Protein AF-A0A6A6NG87-F1 (afdb_monomer)

Radius of gyration: 27.76 Å; Cα contacts (8 Å, |Δi|>4): 175; chains: 1; bounding box: 78×45×84 Å

Secondary structure (DSSP, 8-state):
-EEEEEEE-TTS-EEEEEEEE---S--SHHHHHHHHHHHHHHTT------EEE-S-HHHHHHHHHHHHHHHHHT--SGGGTTSEEE-HHHHHHHHHHHHTTTTHHHHHHHHHHHHHHHT-HHHHHHHHHHHHHTT-----------TT-HHHHHHHHHHHHHTHHHHHHHHHHHHHHHHHHHHHHTT-TT---HHHHHHHHHHHHHHHS------HHHHHHHHHHHHHHHHHT--S--------------

Foldseek 3Di:
DWDWDWDADPVRDIDIGTQDDDDQPDLALVSVLVSVVVSCVVVVNLAQQEDEDAPDPSVVSSQVSNLVVSVVVVRDDPSCPHHYDHDPQNVVLVVLLVVCVVVVVVLVVLLVVLCVCPVDPVSVVVLVVLCVVVVQPDPDDQAHADSSGNVRSVSNVVVVVSCVVSVVVVCVVVVVVVVVVCVVCVVPPDDDDPVVVVVVVVVVVVVVPDDDPPPVVVVVVVVVVVVVVVVVVCPPDDDDDDDDDDDDDD

InterPro domains:
  IPR012337 Ribonuclease H-like superfamily [SSF53098] (1-169)
  IPR052035 Zinc finger BED domain-containing [PTHR46481] (1-176)

Sequence (250 aa):
MCITAHFIDNDWKLHKKIINFCPITSHKGDAIGRAIETCLLEWGLDKIFTITVDNASSNDIAISYLKKKLANWGVTVSNSDYLHMRCMAHIVNLVVMDGLKDVGESVLKVRNAERYIRSSPARLKKFKECVEYEKIDGKSSLCLDVPTRWNSTYLMLNIAQKYERVFERKMAEMLSHFYELTLRISGSWSSLTPRIVEALICAQDWTRSSNCPINVEEDLEELEKFEEVLLSVGLTQLGGSSCSTPTLNS

Mean predicted aligned error: 15.58 Å

Nearest PDB s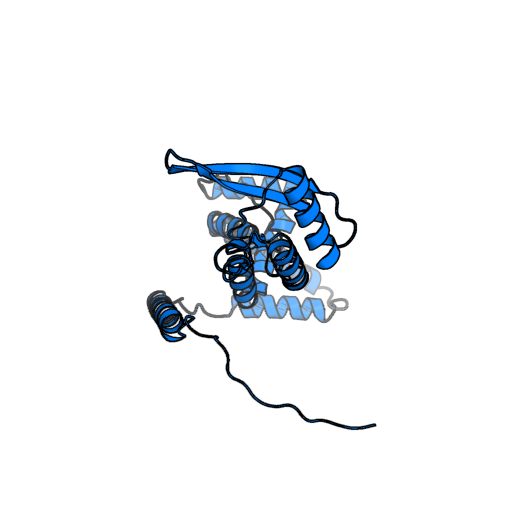tructures (foldseek):
  3khu-assembly1_E  TM=2.021E-01  e=1.780E+00  Homo sapiens
  5tjh-assembly1_C  TM=2.256E-01  e=3.382E+00  Homo sapiens
  3ptz-assembly1_D  TM=1.979E-01  e=4.528E+00  Homo sapiens
  5tjh-assembly1_D  TM=1.734E-01  e=3.800E+00  Homo sapiens
  3itk-assembly1_A  TM=2.005E-01  e=6.812E+00  Homo sapiens

Solvent-accessible surface area (backbone atoms only — not comparable to full-atom values): 14999 Å² total; per-residue (Å²): 86,78,44,68,52,73,50,68,52,98,84,73,45,80,46,78,42,80,77,45,77,47,89,67,96,52,84,48,15,65,54,50,23,49,56,51,50,52,53,30,61,77,70,68,60,58,86,58,57,64,48,78,41,60,90,46,75,36,48,59,47,12,50,56,49,44,52,54,49,36,53,75,71,70,41,55,40,79,86,45,74,57,30,75,38,70,32,62,73,51,53,51,38,53,54,50,52,54,60,45,56,84,48,37,67,61,54,49,51,55,51,50,52,53,49,58,34,68,72,35,73,70,46,40,49,54,50,51,56,44,37,61,72,71,63,56,93,66,92,74,74,88,53,84,51,48,98,92,38,52,71,37,43,50,50,25,50,60,50,50,58,76,41,42,72,48,50,56,53,50,48,52,55,50,48,49,50,48,50,53,48,48,59,63,44,62,80,60,86,84,77,83,51,73,70,60,54,50,54,50,48,56,54,51,52,56,76,64,57,72,85,74,79,84,57,66,69,60,57,49,55,52,49,51,50,49,52,51,46,62,64,68,64,44,92,81,75,89,76,91,80,84,89,80,88,80,90,77,88,130

Structure (mmCIF, N/CA/C/O backbone):
data_AF-A0A6A6NG87-F1
#
_entry.id   AF-A0A6A6NG87-F1
#
loop_
_atom_site.group_PDB
_atom_site.id
_atom_site.type_symbol
_atom_site.label_atom_id
_atom_site.label_alt_id
_atom_site.label_comp_id
_atom_site.label_asym_id
_atom_site.label_entity_id
_atom_site.label_seq_id
_atom_site.pdbx_PDB_ins_code
_atom_site.Cartn_x
_atom_site.Cartn_y
_atom_site.Cartn_z
_atom_site.occupancy
_atom_site.B_iso_or_equiv
_atom_site.auth_seq_id
_atom_site.auth_comp_id
_atom_site.auth_asym_id
_atom_site.auth_atom_id
_atom_site.pdbx_PDB_model_num
ATOM 1 N N . MET A 1 1 ? -3.639 10.871 8.538 1.00 92.19 1 MET A N 1
ATOM 2 C CA . MET A 1 1 ? -4.329 9.567 8.481 1.00 92.19 1 MET A CA 1
ATOM 3 C C . MET A 1 1 ? -5.711 9.777 7.871 1.00 92.19 1 MET A C 1
ATOM 5 O O . MET A 1 1 ? -6.286 10.839 8.058 1.00 92.19 1 MET A O 1
ATOM 9 N N . CYS A 1 2 ? -6.205 8.828 7.076 1.00 96.00 2 CYS A N 1
ATOM 10 C CA . CYS A 1 2 ? -7.543 8.878 6.477 1.00 96.00 2 CYS A CA 1
ATOM 11 C C . CYS A 1 2 ? -8.392 7.779 7.114 1.00 96.00 2 CYS A C 1
ATOM 13 O O . CYS A 1 2 ? -7.940 6.635 7.176 1.00 96.00 2 CYS A O 1
ATOM 15 N N . ILE A 1 3 ? -9.590 8.122 7.584 1.00 96.62 3 ILE A N 1
ATOM 16 C CA . ILE A 1 3 ? -10.526 7.181 8.199 1.00 96.62 3 ILE A CA 1
ATOM 17 C C . ILE A 1 3 ? -11.696 6.990 7.238 1.00 96.62 3 ILE A C 1
ATOM 19 O O . ILE A 1 3 ? -12.361 7.947 6.833 1.00 96.62 3 ILE A O 1
ATOM 23 N N . THR A 1 4 ? -11.930 5.737 6.855 1.00 97.62 4 THR A N 1
ATOM 24 C CA . THR A 1 4 ? -13.022 5.344 5.962 1.00 97.62 4 THR A CA 1
ATOM 25 C C . THR A 1 4 ? -13.948 4.389 6.699 1.00 97.62 4 THR A C 1
ATOM 27 O O . THR A 1 4 ? -13.503 3.351 7.181 1.00 97.62 4 THR A O 1
ATOM 30 N N . ALA A 1 5 ? -15.230 4.732 6.770 1.00 97.38 5 ALA A N 1
ATOM 31 C CA . ALA A 1 5 ? -16.269 3.853 7.277 1.00 97.38 5 ALA A CA 1
ATOM 32 C C . ALA A 1 5 ? -16.797 2.952 6.157 1.00 97.38 5 ALA A C 1
ATOM 34 O O . ALA A 1 5 ? -17.045 3.404 5.031 1.00 97.38 5 ALA A O 1
ATOM 35 N N . HIS A 1 6 ? -16.991 1.684 6.502 1.00 96.69 6 HIS A N 1
ATOM 36 C CA . HIS A 1 6 ? -17.615 0.675 5.662 1.00 96.69 6 HIS A CA 1
ATOM 37 C C . HIS A 1 6 ? -18.795 0.076 6.422 1.00 96.69 6 HIS A C 1
ATOM 39 O O . HIS A 1 6 ? -18.637 -0.310 7.578 1.00 96.69 6 HIS A O 1
ATOM 45 N N . PHE A 1 7 ? -19.965 0.013 5.792 1.00 95.50 7 PHE A N 1
ATOM 46 C CA . PHE A 1 7 ? -21.164 -0.576 6.391 1.00 95.50 7 PHE A CA 1
ATOM 47 C C . PHE A 1 7 ? -22.113 -1.093 5.309 1.00 95.50 7 PHE A C 1
ATOM 49 O O . PHE A 1 7 ? -22.020 -0.686 4.150 1.00 95.50 7 PHE A O 1
ATOM 56 N N . ILE A 1 8 ? -23.010 -1.997 5.695 1.00 96.25 8 ILE A N 1
ATOM 57 C CA . ILE A 1 8 ? -24.077 -2.533 4.846 1.00 96.25 8 ILE A CA 1
ATOM 58 C C . ILE A 1 8 ? -25.390 -1.917 5.333 1.00 96.25 8 ILE A C 1
ATOM 60 O O . ILE A 1 8 ? -25.623 -1.871 6.541 1.00 96.25 8 ILE A O 1
ATOM 64 N N . ASP A 1 9 ? -26.200 -1.385 4.421 1.00 96.31 9 ASP A N 1
ATOM 65 C CA . ASP A 1 9 ? -27.514 -0.824 4.752 1.00 96.31 9 ASP A CA 1
ATOM 66 C C . ASP A 1 9 ? -28.630 -1.888 4.743 1.00 96.31 9 ASP A C 1
ATOM 68 O O . ASP A 1 9 ? -28.391 -3.079 4.537 1.00 96.31 9 ASP A O 1
ATOM 72 N N . ASN A 1 10 ? -29.871 -1.453 4.972 1.00 96.94 10 ASN A N 1
ATOM 73 C CA . ASN A 1 10 ? -31.040 -2.337 4.995 1.00 96.94 10 ASN A CA 1
ATOM 74 C C . ASN A 1 10 ? -31.367 -2.956 3.623 1.00 96.94 10 ASN A C 1
ATOM 76 O O . ASN A 1 10 ? -32.066 -3.966 3.569 1.00 96.94 10 ASN A O 1
ATOM 80 N N . ASP A 1 11 ? -30.839 -2.386 2.537 1.00 98.00 11 ASP A N 1
ATOM 81 C CA . ASP A 1 11 ? -31.001 -2.875 1.165 1.00 98.00 11 ASP A CA 1
ATOM 82 C C . ASP A 1 11 ? -29.840 -3.801 0.751 1.00 98.00 11 ASP A C 1
ATOM 84 O O . ASP A 1 11 ? -29.659 -4.092 -0.433 1.00 98.00 11 ASP A O 1
ATOM 88 N N . TRP A 1 12 ? -29.031 -4.263 1.716 1.00 96.56 12 TRP A N 1
ATOM 89 C CA . TRP A 1 12 ? -27.841 -5.097 1.502 1.00 96.56 12 TRP A CA 1
ATOM 90 C C . TRP A 1 12 ? -26.773 -4.445 0.620 1.00 96.56 12 TRP A C 1
ATOM 92 O O . TRP A 1 12 ? -25.940 -5.120 0.006 1.00 96.56 12 TRP A O 1
ATOM 102 N N . LYS A 1 13 ? -26.746 -3.114 0.574 1.00 97.31 13 LYS A N 1
ATOM 103 C CA . LYS A 1 13 ? -25.772 -2.368 -0.211 1.00 97.31 13 LYS A CA 1
ATOM 104 C C . LYS A 1 13 ? -24.564 -2.004 0.637 1.00 97.31 13 LYS A C 1
ATOM 106 O O . LYS A 1 13 ? -24.678 -1.386 1.693 1.00 97.31 13 LYS A O 1
ATOM 111 N N . LEU A 1 14 ? -23.378 -2.341 0.131 1.00 96.69 14 LEU A N 1
ATOM 112 C CA . LEU A 1 14 ? -22.116 -1.921 0.731 1.00 96.69 14 LEU A CA 1
ATOM 113 C C . LEU A 1 14 ? -21.866 -0.431 0.470 1.00 96.69 14 LEU A C 1
ATOM 115 O O . LEU A 1 14 ? -21.779 0.016 -0.677 1.00 96.69 14 LEU A O 1
ATOM 119 N N . HIS A 1 15 ? -21.660 0.321 1.544 1.00 96.56 15 HIS A N 1
ATOM 120 C CA . HIS A 1 15 ? -21.248 1.718 1.510 1.00 96.56 15 HIS A CA 1
ATOM 121 C C . HIS A 1 15 ? -19.790 1.868 1.915 1.00 96.56 15 HIS A C 1
ATOM 123 O O . HIS A 1 15 ? -19.289 1.187 2.808 1.00 96.56 15 HIS A O 1
ATOM 129 N N . LYS A 1 16 ? -19.117 2.816 1.263 1.00 97.50 16 LYS A N 1
ATOM 130 C CA . LYS A 1 16 ? -17.766 3.270 1.593 1.00 97.50 16 LYS A CA 1
ATOM 131 C C . LYS A 1 16 ? -17.780 4.788 1.677 1.00 97.50 16 LYS A C 1
ATOM 133 O O . LYS A 1 16 ? -18.063 5.452 0.677 1.00 97.50 16 LYS A O 1
ATOM 138 N N . LYS A 1 17 ? -17.479 5.343 2.849 1.00 96.94 17 LYS A N 1
ATOM 139 C CA . LYS A 1 17 ? -17.473 6.793 3.085 1.00 96.94 17 LYS A CA 1
ATOM 140 C C . LYS A 1 17 ? -16.186 7.196 3.785 1.00 96.94 17 LYS A C 1
ATOM 142 O O . LYS A 1 17 ? -15.850 6.641 4.824 1.00 96.94 17 LYS A O 1
ATOM 147 N N . ILE A 1 18 ? -15.467 8.160 3.218 1.00 97.88 18 ILE A N 1
ATOM 148 C CA . ILE A 1 18 ? -14.387 8.823 3.951 1.00 97.88 18 ILE A CA 1
ATOM 149 C C . ILE A 1 18 ? -15.060 9.735 4.970 1.00 97.88 18 ILE A C 1
ATOM 151 O O . ILE A 1 18 ? -15.834 10.606 4.580 1.00 97.88 18 ILE A O 1
ATOM 155 N N . ILE A 1 19 ? -14.794 9.500 6.251 1.00 97.25 19 ILE A N 1
ATOM 156 C CA . ILE A 1 19 ? -15.443 10.225 7.349 1.00 97.25 19 ILE A CA 1
ATOM 157 C C . ILE A 1 19 ? -14.515 11.258 7.983 1.00 97.25 19 ILE A C 1
ATOM 159 O O . ILE A 1 19 ? -14.992 12.223 8.571 1.00 97.25 19 ILE A O 1
ATOM 163 N N . ASN A 1 20 ? -13.193 11.094 7.846 1.00 96.81 20 ASN A N 1
ATOM 164 C CA . ASN A 1 20 ? -12.242 12.077 8.357 1.00 96.81 20 ASN A CA 1
ATOM 165 C C . ASN A 1 20 ? -10.864 11.977 7.681 1.00 96.81 20 ASN A C 1
ATOM 167 O O . ASN A 1 20 ? -10.382 10.887 7.356 1.00 96.81 20 ASN A O 1
ATOM 171 N N . PHE A 1 21 ? -10.205 13.125 7.538 1.00 95.94 21 PHE A N 1
ATOM 172 C CA . PHE A 1 21 ? -8.773 13.241 7.280 1.00 95.94 21 PHE A CA 1
ATOM 173 C C . PHE A 1 21 ? -8.128 13.880 8.506 1.00 95.94 21 PHE A C 1
ATOM 175 O O . PHE A 1 21 ? -8.120 15.098 8.649 1.00 95.94 21 PHE A O 1
ATOM 182 N N . CYS A 1 22 ? -7.567 13.058 9.387 1.00 90.44 22 CYS A N 1
ATOM 183 C CA . CYS A 1 22 ? -6.960 13.518 10.626 1.00 90.44 22 CYS A CA 1
ATOM 184 C C . CYS A 1 22 ? -5.445 13.736 10.447 1.00 90.44 22 CYS A C 1
ATOM 186 O O . CYS A 1 22 ? -4.699 12.775 10.194 1.00 90.44 22 CYS A O 1
ATOM 188 N N . PRO A 1 23 ? -4.940 14.976 10.566 1.00 90.25 23 PRO A N 1
ATOM 189 C CA . PRO A 1 23 ? -3.508 15.221 10.650 1.00 90.25 23 PRO A CA 1
ATOM 190 C C . PRO A 1 23 ? -2.985 14.588 11.941 1.00 90.25 23 PRO A C 1
ATOM 192 O O . PRO A 1 23 ? -3.461 14.899 13.028 1.00 90.25 23 PRO A O 1
ATOM 195 N N . ILE A 1 24 ? -2.012 13.686 11.828 1.00 88.19 24 ILE A N 1
ATOM 196 C CA . ILE A 1 24 ? -1.343 13.095 12.988 1.00 88.19 24 ILE A CA 1
ATOM 197 C C . ILE A 1 24 ? 0.105 13.567 12.990 1.00 88.19 24 ILE A C 1
ATOM 199 O O . ILE A 1 24 ? 0.810 13.432 11.995 1.00 88.19 24 ILE A O 1
ATOM 203 N N . THR A 1 25 ? 0.536 14.153 14.102 1.00 85.25 25 THR A N 1
ATOM 204 C CA . THR A 1 25 ? 1.916 14.626 14.297 1.00 85.25 25 THR A CA 1
ATOM 205 C C . THR A 1 25 ? 2.836 13.528 14.833 1.00 85.25 25 THR A C 1
ATOM 207 O O . THR A 1 25 ? 4.050 13.695 14.867 1.00 85.25 25 THR A O 1
ATOM 210 N N . SER A 1 26 ? 2.264 12.394 15.248 1.00 90.25 26 SER A N 1
ATOM 211 C CA . SER A 1 26 ? 2.964 11.245 15.816 1.00 90.25 26 SER A CA 1
ATOM 212 C C . SER A 1 26 ? 2.395 9.946 15.251 1.00 90.25 26 SER A C 1
ATOM 214 O O . SER A 1 26 ? 1.179 9.772 15.187 1.00 90.25 26 SER A O 1
ATOM 216 N N . HIS A 1 27 ? 3.284 9.017 14.898 1.00 89.00 27 HIS A N 1
ATOM 217 C CA . HIS A 1 27 ? 2.939 7.662 14.453 1.00 89.00 27 HIS A CA 1
ATOM 218 C C . HIS A 1 27 ? 2.860 6.649 15.609 1.00 89.00 27 HIS A C 1
ATOM 220 O O . HIS A 1 27 ? 2.786 5.443 15.376 1.00 89.00 27 HIS A O 1
ATOM 226 N N . LYS A 1 28 ? 2.895 7.115 16.865 1.00 93.75 28 LYS A N 1
ATOM 227 C CA . LYS A 1 28 ? 2.706 6.246 18.031 1.00 93.75 28 LYS A CA 1
ATOM 228 C C . LYS A 1 28 ? 1.253 5.775 18.118 1.00 93.75 28 LYS A C 1
ATOM 230 O O . LYS A 1 28 ? 0.325 6.535 17.838 1.00 93.75 28 LYS A O 1
ATOM 235 N N . GLY A 1 29 ? 1.063 4.530 18.550 1.00 93.62 29 GLY A N 1
ATOM 236 C CA . GLY A 1 29 ? -0.256 3.899 18.589 1.00 93.62 29 GLY A CA 1
ATOM 237 C C . GLY A 1 29 ? -1.283 4.626 19.449 1.00 93.62 29 GLY A C 1
ATOM 238 O O . GLY A 1 29 ? -2.453 4.683 19.096 1.00 93.62 29 GLY A O 1
ATOM 239 N N . ASP A 1 30 ? -0.858 5.258 20.540 1.00 93.94 30 ASP A N 1
ATOM 240 C CA . ASP A 1 30 ? -1.740 6.041 21.405 1.00 93.94 30 ASP A CA 1
ATOM 241 C C . ASP A 1 30 ? -2.276 7.306 20.709 1.00 93.94 30 ASP A C 1
ATOM 243 O O . ASP A 1 30 ? -3.439 7.663 20.890 1.00 93.94 30 ASP A O 1
ATOM 247 N N . ALA A 1 31 ? -1.462 7.964 19.877 1.00 94.88 31 ALA A N 1
ATOM 248 C CA . ALA A 1 31 ? -1.892 9.118 19.089 1.00 94.88 31 ALA A CA 1
ATOM 249 C C . ALA A 1 31 ? -2.869 8.705 17.979 1.00 94.88 31 ALA A C 1
ATOM 251 O O . ALA A 1 31 ? -3.880 9.375 17.769 1.00 94.88 31 ALA A O 1
ATOM 252 N N . ILE A 1 32 ? -2.598 7.575 17.319 1.00 96.25 32 ILE A N 1
ATOM 253 C CA . ILE A 1 32 ? -3.483 6.981 16.308 1.00 96.25 32 ILE A CA 1
ATOM 254 C C . ILE A 1 32 ? -4.827 6.591 16.939 1.00 96.25 32 ILE A C 1
ATOM 256 O O . ILE A 1 32 ? -5.877 6.990 16.439 1.00 96.25 32 ILE A O 1
ATOM 260 N N . GLY A 1 33 ? -4.797 5.874 18.066 1.00 96.12 33 GLY A N 1
ATOM 261 C CA . GLY A 1 33 ? -5.989 5.447 18.798 1.00 96.12 33 GLY A CA 1
ATOM 262 C C . GLY A 1 33 ? -6.858 6.625 19.241 1.00 96.12 33 GLY A C 1
ATOM 263 O O . GLY A 1 33 ? -8.062 6.596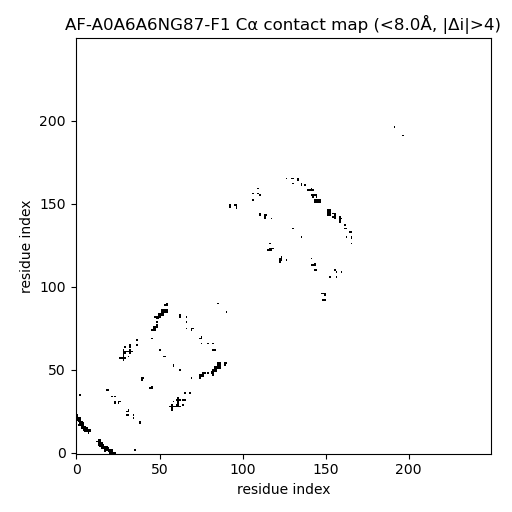 19.011 1.00 96.12 33 GLY A O 1
ATOM 264 N N . ARG A 1 34 ? -6.256 7.695 19.785 1.00 95.81 34 ARG A N 1
ATOM 265 C CA . ARG A 1 34 ? -6.979 8.934 20.133 1.00 95.81 34 ARG A CA 1
ATOM 266 C C . ARG A 1 34 ? -7.614 9.605 18.918 1.00 95.81 34 ARG A C 1
ATOM 268 O O . ARG A 1 34 ? -8.763 10.013 18.991 1.00 95.81 34 ARG A O 1
ATOM 275 N N . ALA A 1 35 ? -6.899 9.696 17.797 1.00 96.19 35 ALA A N 1
ATOM 276 C CA . ALA A 1 35 ? -7.447 10.300 16.582 1.00 96.19 35 ALA A CA 1
ATOM 277 C C . ALA A 1 35 ? -8.653 9.513 16.034 1.00 96.19 35 ALA A C 1
ATOM 279 O O . ALA A 1 35 ? -9.614 10.115 15.557 1.00 96.19 35 ALA A O 1
ATOM 280 N N . ILE A 1 36 ? -8.618 8.178 16.118 1.00 96.50 36 ILE A N 1
ATOM 281 C CA . ILE A 1 36 ? -9.761 7.329 15.758 1.00 96.50 36 ILE A CA 1
ATOM 282 C C . ILE A 1 36 ? -10.903 7.524 16.762 1.00 96.50 36 ILE A C 1
ATOM 284 O O . ILE A 1 36 ? -12.030 7.739 16.335 1.00 96.50 36 ILE A O 1
ATOM 288 N N . GLU A 1 37 ? -10.623 7.512 18.070 1.00 96.06 37 GLU A N 1
ATOM 289 C CA . GLU A 1 37 ? -11.622 7.746 19.124 1.00 96.06 37 GLU A CA 1
ATOM 290 C C . GLU A 1 37 ? -12.376 9.064 18.908 1.00 96.06 37 GLU A C 1
ATOM 292 O O . GLU A 1 37 ? -13.604 9.066 18.873 1.00 96.06 37 GLU A O 1
ATOM 297 N N . THR A 1 38 ? -11.652 10.169 18.701 1.00 96.06 38 THR A N 1
ATOM 298 C CA . THR A 1 38 ? -12.244 11.485 18.426 1.00 96.06 38 THR A CA 1
ATOM 299 C C . THR A 1 38 ? -13.153 11.438 17.202 1.00 96.06 38 THR A C 1
ATOM 301 O O . THR A 1 38 ? -14.293 11.883 17.277 1.00 96.06 38 THR A O 1
ATOM 304 N N . CYS A 1 39 ? -12.694 10.828 16.106 1.00 96.81 39 CYS A N 1
ATOM 305 C CA . CYS A 1 39 ? -13.500 10.692 14.896 1.00 96.81 39 CYS A CA 1
ATOM 306 C C . CYS A 1 39 ? -14.783 9.877 15.132 1.00 96.81 39 CYS A C 1
ATOM 308 O O . CYS A 1 39 ? -15.829 10.219 14.588 1.00 96.81 39 CYS A O 1
ATOM 310 N N . LEU A 1 40 ? -14.719 8.793 15.908 1.00 95.94 40 LEU A N 1
ATOM 311 C CA . LEU A 1 40 ? -15.896 7.974 16.212 1.00 95.94 40 LEU A CA 1
ATOM 312 C C . LEU A 1 40 ? -16.915 8.753 17.052 1.00 95.94 40 LEU A C 1
ATOM 314 O O . LEU A 1 40 ? -18.105 8.717 16.745 1.00 95.94 40 LEU A O 1
ATOM 318 N N . LEU A 1 41 ? -16.448 9.502 18.055 1.00 95.50 41 LEU A N 1
ATOM 319 C CA . LEU A 1 41 ? -17.298 10.340 18.905 1.00 95.50 41 LEU A CA 1
ATOM 320 C C . LEU A 1 41 ? -17.967 11.476 18.121 1.00 95.50 41 LEU A C 1
ATOM 322 O O . LEU A 1 41 ? -19.166 11.689 18.273 1.00 95.50 41 LEU A O 1
ATOM 326 N N . GLU A 1 42 ? -17.221 12.173 17.260 1.00 96.25 42 GLU A N 1
ATOM 327 C CA . GLU A 1 42 ? -17.743 13.271 16.427 1.00 96.25 42 GLU A CA 1
ATOM 328 C C . GLU A 1 42 ? -18.866 12.815 15.489 1.00 96.25 42 GLU A C 1
ATOM 330 O O . GLU A 1 42 ? -19.825 13.551 15.264 1.00 96.25 42 GLU A O 1
ATOM 335 N N . TRP A 1 43 ? -18.764 11.593 14.963 1.00 96.62 43 TRP A N 1
ATOM 336 C CA . TRP A 1 43 ? -19.782 11.004 14.094 1.00 96.62 43 TRP A CA 1
ATOM 337 C C . TRP A 1 43 ? -20.889 10.255 14.850 1.00 96.62 43 TRP A C 1
ATOM 339 O O . TRP A 1 43 ? -21.839 9.796 14.217 1.00 96.62 43 TRP A O 1
ATOM 349 N N . GLY A 1 44 ? -20.783 10.104 16.175 1.00 95.38 44 GLY A N 1
ATOM 350 C CA . GLY A 1 44 ? -21.723 9.310 16.973 1.00 95.38 44 GLY A CA 1
ATOM 351 C C . GLY A 1 44 ? -21.714 7.818 16.619 1.00 95.38 44 GLY A C 1
ATOM 352 O O . GLY A 1 44 ? -22.756 7.169 16.659 1.00 95.38 44 GLY A O 1
ATOM 353 N N . LEU A 1 45 ? -20.558 7.279 16.221 1.00 93.88 45 LEU A N 1
ATOM 354 C CA . LEU A 1 45 ? -20.398 5.880 15.826 1.00 93.88 45 LEU A CA 1
ATOM 355 C C . LEU A 1 45 ? -19.975 5.030 17.025 1.00 93.88 45 LEU A C 1
ATOM 357 O O . LEU A 1 45 ? -18.815 5.040 17.433 1.00 93.88 45 LEU A O 1
ATOM 361 N N . ASP A 1 46 ? -20.919 4.259 17.553 1.00 90.19 46 ASP A N 1
ATOM 362 C CA . ASP A 1 46 ? -20.729 3.404 18.726 1.00 90.19 46 ASP A CA 1
ATOM 363 C C . ASP A 1 46 ? -20.651 1.903 18.389 1.00 90.19 46 ASP A C 1
ATOM 365 O O . ASP A 1 46 ? -19.969 1.141 19.069 1.00 90.19 46 ASP A O 1
ATOM 369 N N . LYS A 1 47 ? -21.278 1.467 17.293 1.00 89.44 47 LYS A N 1
ATOM 370 C CA . LYS A 1 47 ? -21.293 0.066 16.844 1.00 89.44 47 LYS A CA 1
ATOM 371 C C . LYS A 1 47 ? -20.156 -0.235 15.876 1.00 89.44 47 LYS A C 1
ATOM 373 O O . LYS A 1 47 ? -20.334 -0.227 14.657 1.00 89.44 47 LYS A O 1
ATOM 378 N N . ILE A 1 48 ? -18.986 -0.545 16.426 1.00 94.12 48 ILE A N 1
ATOM 379 C CA . ILE A 1 48 ? -17.799 -0.910 15.645 1.00 94.12 48 ILE A CA 1
ATOM 380 C C . ILE A 1 48 ? -17.555 -2.414 15.727 1.00 94.12 48 ILE A C 1
ATOM 382 O O . ILE A 1 48 ? -17.277 -2.951 16.796 1.00 94.12 48 ILE A O 1
ATOM 386 N N . PHE A 1 49 ? -17.634 -3.088 14.579 1.00 94.75 49 PHE A N 1
ATOM 387 C CA . PHE A 1 49 ? -17.332 -4.516 14.478 1.00 94.75 49 PHE A CA 1
ATOM 388 C C . PHE A 1 49 ? -15.832 -4.768 14.281 1.00 94.75 49 PHE A C 1
ATOM 390 O O . PHE A 1 49 ? -15.220 -5.524 15.031 1.00 94.75 49 PHE A O 1
ATOM 397 N N . THR A 1 50 ? -15.228 -4.084 13.306 1.00 95.69 50 THR A N 1
ATOM 398 C CA . THR A 1 50 ? -13.833 -4.291 12.900 1.00 95.69 50 THR A CA 1
ATOM 399 C C . THR A 1 50 ? -13.185 -2.979 12.480 1.00 95.69 50 THR A C 1
ATOM 401 O O . THR A 1 50 ? -13.813 -2.123 11.858 1.00 95.69 50 THR A O 1
ATOM 404 N N . ILE A 1 51 ? -11.895 -2.851 12.774 1.00 96.31 51 ILE A N 1
ATOM 405 C CA . 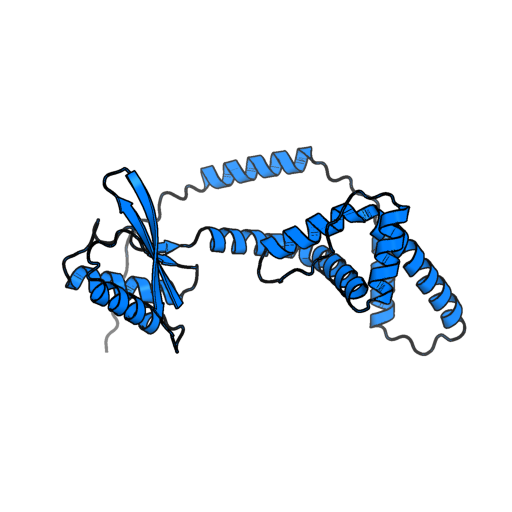ILE A 1 51 ? -11.004 -1.799 12.302 1.00 96.31 51 ILE A CA 1
ATOM 406 C C . ILE A 1 51 ? -9.883 -2.478 11.515 1.00 96.31 51 ILE A C 1
ATOM 408 O O . ILE A 1 51 ? -9.182 -3.348 12.036 1.00 96.31 51 ILE A O 1
ATOM 412 N N . THR A 1 52 ? -9.728 -2.085 10.248 1.00 96.38 52 THR A N 1
ATOM 413 C CA . THR A 1 52 ? -8.671 -2.612 9.375 1.00 96.38 52 THR A CA 1
ATOM 414 C C . THR A 1 52 ? -7.517 -1.625 9.271 1.00 96.38 52 THR A C 1
ATOM 416 O O . THR A 1 52 ? -7.722 -0.471 8.895 1.00 96.38 52 THR A O 1
ATOM 419 N N . VAL A 1 53 ? -6.307 -2.083 9.577 1.00 94.31 53 VAL A N 1
ATOM 420 C CA . VAL A 1 53 ? -5.071 -1.282 9.608 1.00 94.31 53 VAL A CA 1
ATOM 421 C C . VAL A 1 53 ? -3.906 -2.082 9.023 1.00 94.31 53 VAL A C 1
ATOM 423 O O . VAL A 1 53 ? -3.983 -3.305 8.907 1.00 94.31 53 VAL A O 1
ATOM 426 N N . ASP A 1 54 ? -2.843 -1.416 8.574 1.00 91.44 54 ASP A N 1
ATOM 427 C CA . ASP A 1 54 ? -1.645 -2.099 8.074 1.00 91.44 54 ASP A CA 1
ATOM 428 C C . ASP A 1 54 ? -0.886 -2.834 9.194 1.00 91.44 54 ASP A C 1
ATOM 430 O O . ASP A 1 54 ? -1.192 -2.699 10.380 1.00 91.44 54 ASP A O 1
ATOM 434 N N . ASN A 1 55 ? 0.085 -3.670 8.821 1.00 87.38 55 ASN A N 1
ATOM 435 C CA . ASN A 1 55 ? 0.779 -4.558 9.757 1.00 87.38 55 ASN A CA 1
ATOM 436 C C . ASN A 1 55 ? 1.925 -3.845 10.504 1.00 87.38 55 ASN A C 1
ATOM 438 O O . ASN A 1 55 ? 3.062 -4.313 10.514 1.00 87.38 55 ASN A O 1
ATOM 442 N N . ALA A 1 56 ? 1.637 -2.684 11.091 1.00 89.81 56 ALA A N 1
ATOM 443 C CA . ALA A 1 56 ? 2.580 -1.914 11.894 1.00 89.81 56 ALA A CA 1
ATOM 444 C C . ALA A 1 56 ? 2.319 -2.126 13.393 1.00 89.81 56 ALA A C 1
ATOM 446 O O . ALA A 1 56 ? 1.176 -2.074 13.843 1.00 89.81 56 ALA A O 1
ATOM 447 N N . SER A 1 57 ? 3.378 -2.284 14.190 1.00 91.50 57 SER A N 1
ATOM 448 C CA . SER A 1 57 ? 3.270 -2.528 15.640 1.00 91.50 57 SER A CA 1
ATOM 449 C C . SER A 1 57 ? 2.586 -1.391 16.411 1.00 91.50 57 SER A C 1
ATOM 451 O O . SER A 1 57 ? 1.957 -1.611 17.446 1.00 91.50 57 SER A O 1
ATOM 453 N N . SER A 1 58 ? 2.651 -0.158 15.902 1.00 93.88 58 SER A N 1
ATOM 454 C CA . SER A 1 58 ? 1.901 0.972 16.457 1.00 93.88 58 SER A CA 1
ATOM 455 C C . SER A 1 58 ? 0.388 0.740 16.412 1.00 93.88 58 SER A C 1
ATOM 457 O O . SER A 1 58 ? -0.324 1.197 17.308 1.00 93.88 58 SER A O 1
ATOM 459 N N . ASN A 1 59 ? -0.113 -0.007 15.430 1.00 94.62 59 ASN A N 1
ATOM 460 C CA . ASN A 1 59 ? -1.535 -0.296 15.308 1.00 94.62 59 ASN A CA 1
ATOM 461 C C . ASN A 1 59 ? -2.016 -1.298 16.361 1.00 94.62 59 ASN A C 1
ATOM 463 O O . ASN A 1 59 ? -3.130 -1.145 16.852 1.00 94.62 59 ASN A O 1
ATOM 467 N N . ASP A 1 60 ? -1.179 -2.243 16.802 1.00 95.00 60 ASP A N 1
ATOM 468 C CA . ASP A 1 60 ? -1.527 -3.142 17.913 1.00 95.00 60 ASP A CA 1
ATOM 469 C C . ASP A 1 60 ? -1.824 -2.344 19.196 1.00 95.00 60 ASP A C 1
ATOM 471 O O . ASP A 1 60 ? -2.795 -2.607 19.916 1.00 95.00 60 ASP A O 1
ATOM 475 N N . ILE A 1 61 ? -1.024 -1.302 19.452 1.00 95.94 61 ILE A N 1
ATOM 476 C CA . ILE A 1 61 ? -1.216 -0.377 20.576 1.00 95.94 61 ILE A CA 1
ATOM 477 C C . ILE A 1 61 ? -2.486 0.462 20.374 1.00 95.94 61 ILE A C 1
ATOM 479 O O . ILE A 1 61 ? -3.275 0.610 21.309 1.00 95.94 61 ILE A O 1
ATOM 483 N N . ALA A 1 62 ? -2.710 0.988 19.165 1.00 96.50 62 ALA A N 1
ATOM 484 C CA . ALA A 1 62 ? -3.900 1.778 18.840 1.00 96.50 62 ALA A CA 1
ATOM 485 C C . ALA A 1 62 ? -5.195 0.973 19.024 1.00 96.50 62 ALA A C 1
ATOM 487 O O . ALA A 1 62 ? -6.154 1.455 19.626 1.00 96.50 62 ALA A O 1
ATOM 488 N N . ILE A 1 63 ? -5.213 -0.279 18.567 1.00 96.44 63 ILE A N 1
ATOM 489 C CA . ILE A 1 63 ? -6.364 -1.164 18.728 1.00 96.44 63 ILE A CA 1
ATOM 490 C C . ILE A 1 63 ? -6.552 -1.547 20.194 1.00 96.44 63 ILE A C 1
ATOM 492 O O . ILE A 1 63 ? -7.676 -1.512 20.687 1.00 96.44 63 ILE A O 1
ATOM 496 N N . SER A 1 64 ? -5.476 -1.840 20.929 1.00 95.88 64 SER A N 1
ATOM 497 C CA . SER A 1 64 ? -5.558 -2.112 22.372 1.00 95.88 64 SER A CA 1
ATOM 498 C C . SER A 1 64 ? -6.145 -0.930 23.151 1.00 95.88 64 SER A C 1
ATOM 500 O O . SER A 1 64 ? -6.916 -1.125 24.093 1.00 95.88 64 SER A O 1
ATOM 502 N N . TYR A 1 65 ? -5.813 0.299 22.749 1.00 96.69 65 TYR A N 1
ATOM 503 C CA . TYR A 1 65 ? -6.419 1.517 23.282 1.00 96.69 65 TYR A CA 1
ATOM 504 C C . TYR A 1 65 ? -7.921 1.583 22.975 1.00 96.69 65 TYR A C 1
ATOM 506 O O . TYR A 1 65 ? -8.729 1.754 23.888 1.00 96.69 65 TYR A O 1
ATOM 514 N N . LEU A 1 66 ? -8.303 1.390 21.710 1.00 96.25 66 LEU A N 1
ATOM 515 C CA . LEU A 1 66 ? -9.697 1.459 21.266 1.00 96.25 66 LEU A CA 1
ATOM 516 C C . LEU A 1 66 ? -10.568 0.365 21.892 1.00 96.25 66 LEU A C 1
ATOM 518 O O . LEU A 1 66 ? -11.677 0.668 22.321 1.00 96.25 66 LEU A O 1
ATOM 522 N N . LYS A 1 67 ? -10.057 -0.866 22.048 1.00 95.31 67 LYS A N 1
ATOM 523 C CA . LYS A 1 67 ? -10.752 -1.951 22.768 1.00 95.31 67 LYS A CA 1
ATOM 524 C C . LYS A 1 67 ? -11.171 -1.507 24.171 1.00 95.31 67 LYS A C 1
ATOM 526 O O . LYS A 1 67 ? -12.322 -1.689 24.556 1.00 95.31 67 LYS A O 1
ATOM 531 N N . LYS A 1 68 ? -10.259 -0.870 24.917 1.00 95.06 68 LYS A N 1
ATOM 532 C CA . LYS A 1 68 ? -10.548 -0.349 26.266 1.00 95.06 68 LYS A CA 1
ATOM 5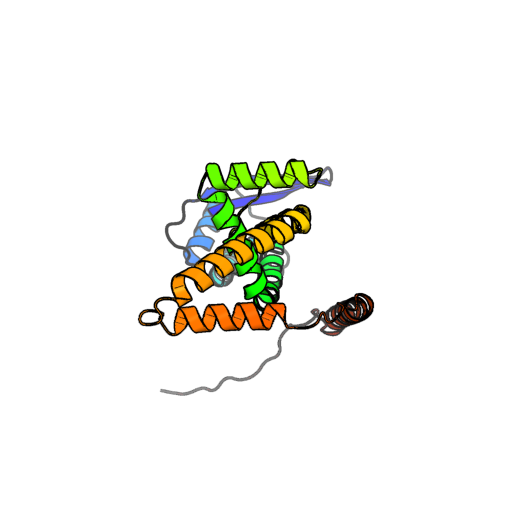33 C C . LYS A 1 68 ? -11.592 0.768 26.235 1.00 95.06 68 LYS A C 1
ATOM 535 O O . LYS A 1 68 ? -12.456 0.810 27.102 1.00 95.06 68 LYS A O 1
ATOM 540 N N . LYS A 1 69 ? -11.534 1.664 25.245 1.00 95.06 69 LYS A N 1
ATOM 541 C CA . LYS A 1 69 ? -12.505 2.761 25.113 1.00 95.06 69 LYS A CA 1
ATOM 542 C C . LYS A 1 69 ? -13.906 2.266 24.781 1.00 95.06 69 LYS A C 1
ATOM 544 O O . LYS A 1 69 ? -14.834 2.626 25.494 1.00 95.06 69 LYS A O 1
ATOM 549 N N . LEU A 1 70 ? -14.042 1.381 23.797 1.00 94.31 70 LEU A N 1
ATOM 550 C CA . LEU A 1 70 ? -15.328 0.783 23.431 1.00 94.31 70 LEU A CA 1
ATOM 551 C C . LEU A 1 70 ? -15.937 -0.014 24.597 1.00 94.31 70 LEU A C 1
ATOM 553 O O . LEU A 1 70 ? -17.143 0.060 24.823 1.00 94.31 70 LEU A O 1
ATOM 557 N N . ALA A 1 71 ? -15.108 -0.722 25.375 1.00 93.25 71 ALA A N 1
ATOM 558 C CA . ALA A 1 71 ? -15.546 -1.402 26.596 1.00 93.25 71 ALA A CA 1
ATOM 559 C C . ALA A 1 71 ? -16.072 -0.417 27.649 1.00 93.25 71 ALA A C 1
ATOM 561 O O . ALA A 1 71 ? -17.152 -0.626 28.192 1.00 93.25 71 ALA A O 1
ATOM 562 N N . ASN A 1 72 ? -15.360 0.687 27.886 1.00 94.06 72 ASN A N 1
ATOM 563 C CA . ASN A 1 72 ? -15.790 1.722 28.830 1.00 94.06 72 ASN A CA 1
ATOM 564 C C . ASN A 1 72 ? -17.059 2.457 28.378 1.00 94.06 72 ASN A C 1
ATOM 566 O O . ASN A 1 72 ? -17.822 2.924 29.218 1.00 94.06 72 ASN A O 1
ATOM 570 N N . TRP A 1 73 ? -17.283 2.577 27.069 1.00 94.00 73 TRP A N 1
ATOM 571 C CA . TRP A 1 73 ? -18.524 3.118 26.512 1.00 94.00 73 TRP A CA 1
ATOM 572 C C . TRP A 1 73 ? -19.695 2.130 26.614 1.00 94.00 73 TRP A C 1
ATOM 574 O O . TRP A 1 73 ? -20.841 2.545 26.487 1.00 94.00 73 TRP A O 1
ATOM 584 N N . GLY A 1 74 ? -19.429 0.841 26.852 1.00 92.06 74 GLY A N 1
ATOM 585 C CA . GLY A 1 74 ? -20.454 -0.203 26.924 1.00 92.06 74 GLY A CA 1
ATOM 586 C C . GLY A 1 74 ? -21.008 -0.626 25.560 1.00 92.06 74 GLY A C 1
ATOM 587 O O . GLY A 1 74 ? -22.134 -1.108 25.487 1.00 92.06 74 GLY A O 1
ATOM 588 N N . VAL A 1 75 ? -20.241 -0.438 24.480 1.00 90.94 75 VAL A N 1
ATOM 589 C CA . VAL A 1 75 ? -20.712 -0.590 23.083 1.00 90.94 75 VAL A CA 1
ATOM 590 C C . VAL A 1 75 ? -19.950 -1.673 22.312 1.00 90.94 75 VAL A C 1
ATOM 592 O O . VAL A 1 75 ? -19.916 -1.693 21.083 1.00 90.94 75 VAL A O 1
ATOM 595 N N . THR A 1 76 ? -19.296 -2.588 23.027 1.00 88.81 76 THR A N 1
ATOM 596 C CA . THR A 1 76 ? -18.505 -3.653 22.408 1.00 88.81 76 THR A CA 1
ATOM 597 C C . THR A 1 76 ? -19.388 -4.636 21.647 1.00 88.81 76 THR A C 1
ATOM 599 O O . THR A 1 76 ? -20.370 -5.166 22.161 1.00 88.81 76 THR A O 1
ATOM 602 N N . VAL A 1 77 ? -18.994 -4.939 20.411 1.00 88.25 77 VAL A N 1
ATOM 603 C CA . VAL A 1 77 ? -19.614 -5.992 19.602 1.00 88.25 77 VAL A CA 1
ATOM 604 C C . VAL A 1 77 ? -18.761 -7.253 19.709 1.00 88.25 77 VAL A C 1
ATOM 606 O O . VAL A 1 77 ? -17.545 -7.184 19.537 1.00 88.25 77 VAL A O 1
ATOM 609 N N . SER A 1 78 ? -19.376 -8.401 20.018 1.00 87.69 78 SER A N 1
ATOM 610 C CA . SER A 1 78 ? -18.681 -9.694 20.200 1.00 87.69 78 SER A CA 1
ATOM 611 C C . SER A 1 78 ? -17.442 -9.590 21.102 1.00 87.69 78 SER A C 1
ATOM 613 O O . SER A 1 78 ? -16.364 -10.048 20.739 1.00 87.69 78 SER A O 1
ATOM 615 N N . ASN A 1 79 ? -17.564 -8.867 22.222 1.00 85.62 79 ASN A N 1
ATOM 616 C CA . ASN A 1 79 ? -16.476 -8.608 23.172 1.00 85.62 79 ASN A CA 1
ATOM 617 C C . ASN A 1 79 ? -15.174 -8.039 22.550 1.00 85.62 79 ASN A C 1
ATOM 619 O O . ASN A 1 79 ? -14.098 -8.122 23.135 1.00 85.62 79 ASN A O 1
ATOM 623 N N . SER A 1 80 ? -15.265 -7.400 21.376 1.00 90.12 80 SER A N 1
ATOM 624 C CA . SER A 1 80 ? -14.125 -6.916 20.578 1.00 90.12 80 SER A CA 1
ATOM 625 C C . SER A 1 80 ? -13.168 -8.004 20.063 1.00 90.12 80 SER A C 1
ATOM 627 O O . SER A 1 80 ? -12.017 -7.689 19.726 1.00 90.12 80 SER A O 1
ATOM 629 N N . ASP A 1 81 ? -13.613 -9.259 19.966 1.00 89.75 81 ASP A N 1
ATOM 630 C CA . ASP A 1 81 ? -12.798 -10.380 19.474 1.00 89.75 81 ASP A CA 1
ATOM 631 C C . ASP A 1 81 ? -12.320 -10.135 18.033 1.00 89.75 81 ASP A C 1
ATOM 633 O O . ASP A 1 81 ? -11.150 -10.341 17.716 1.00 89.75 81 ASP A O 1
ATOM 637 N N . TYR A 1 82 ? -13.187 -9.548 17.201 1.00 93.38 82 TYR A N 1
ATOM 638 C CA . TYR A 1 82 ? -12.936 -9.263 15.781 1.00 93.38 82 TYR A CA 1
ATOM 639 C C . TYR A 1 82 ? -12.596 -7.794 15.485 1.00 93.38 82 TYR A C 1
ATOM 641 O O . TYR A 1 82 ? -12.622 -7.361 14.330 1.00 93.38 82 TYR A O 1
ATOM 649 N N . LEU A 1 83 ? -12.263 -7.004 16.515 1.00 94.50 83 LEU A N 1
ATOM 650 C CA . LEU A 1 83 ? -12.009 -5.573 16.326 1.00 94.50 83 LEU A CA 1
ATOM 651 C C . LEU A 1 83 ? -10.743 -5.311 15.501 1.00 94.50 83 LEU A C 1
ATOM 653 O O . LEU A 1 83 ? -10.683 -4.314 14.789 1.00 94.50 83 LEU A O 1
ATOM 657 N N . HIS A 1 84 ? -9.729 -6.176 15.593 1.00 94.56 84 HIS A N 1
ATOM 658 C CA . HIS A 1 84 ? -8.484 -6.001 14.850 1.00 94.56 84 HIS A CA 1
ATOM 659 C C . HIS A 1 84 ? -8.480 -6.855 13.585 1.00 94.56 84 HIS A C 1
ATOM 661 O O . HIS A 1 84 ? -8.410 -8.078 13.678 1.00 94.56 84 HIS A O 1
ATOM 667 N N . MET A 1 85 ? -8.457 -6.216 12.416 1.00 93.44 85 MET A N 1
ATOM 668 C CA . MET A 1 85 ? -8.139 -6.888 11.160 1.00 93.44 85 MET A CA 1
ATOM 669 C C . MET A 1 85 ? -6.883 -6.282 10.537 1.00 93.44 85 MET A C 1
ATOM 671 O O . MET A 1 85 ? -6.759 -5.065 10.394 1.00 93.44 85 MET A O 1
ATOM 675 N N . ARG A 1 86 ? -5.942 -7.136 10.134 1.00 92.00 86 ARG A N 1
ATOM 676 C CA . ARG A 1 86 ? -4.757 -6.695 9.393 1.00 92.00 86 ARG A CA 1
ATOM 677 C C . ARG A 1 86 ? -5.105 -6.506 7.921 1.00 92.00 86 ARG A C 1
ATOM 679 O O . ARG A 1 86 ? -5.879 -7.263 7.340 1.00 92.00 86 ARG A O 1
ATOM 686 N N . CYS A 1 87 ? -4.514 -5.495 7.300 1.00 92.44 87 CYS A N 1
ATOM 687 C CA . CYS A 1 87 ? -4.743 -5.189 5.898 1.00 92.44 87 CYS A CA 1
ATOM 688 C C . CYS A 1 87 ? -4.162 -6.288 4.999 1.00 92.44 87 CYS A C 1
ATOM 690 O O . CYS A 1 87 ? -2.942 -6.407 4.863 1.00 92.44 87 CYS A O 1
ATOM 692 N N . MET A 1 88 ? -5.037 -7.037 4.323 1.00 91.19 88 MET A N 1
ATOM 693 C CA . MET A 1 88 ? -4.639 -8.104 3.399 1.00 91.19 88 MET A CA 1
ATOM 694 C C . MET A 1 88 ? -3.707 -7.600 2.290 1.00 91.19 88 MET A C 1
ATOM 696 O O . MET A 1 88 ? -2.695 -8.226 1.999 1.00 91.19 88 MET A O 1
ATOM 700 N N . ALA A 1 89 ? -3.983 -6.421 1.721 1.00 86.69 89 ALA A N 1
ATOM 701 C CA . ALA A 1 89 ? -3.130 -5.841 0.682 1.00 86.69 89 ALA A CA 1
ATOM 702 C C . ALA A 1 89 ? -1.695 -5.580 1.176 1.00 86.69 89 ALA A C 1
ATOM 704 O O . ALA A 1 89 ? -0.740 -5.708 0.411 1.00 86.69 89 ALA A O 1
ATOM 705 N N . HIS A 1 90 ? -1.537 -5.235 2.457 1.00 84.81 90 HIS A N 1
ATOM 706 C CA . HIS A 1 90 ? -0.222 -5.069 3.062 1.00 84.81 90 HIS A CA 1
ATOM 707 C C . HIS A 1 90 ? 0.459 -6.421 3.312 1.00 84.81 90 HIS A C 1
ATOM 709 O O . HIS A 1 90 ? 1.647 -6.544 3.040 1.00 84.81 90 HIS A O 1
ATOM 715 N N . ILE A 1 91 ? -0.279 -7.440 3.765 1.00 89.06 91 ILE A N 1
ATOM 716 C CA . ILE A 1 91 ? 0.250 -8.804 3.937 1.00 89.06 91 ILE A CA 1
ATOM 717 C C . ILE A 1 91 ? 0.764 -9.350 2.602 1.00 89.06 91 ILE A C 1
ATOM 719 O O . ILE A 1 91 ? 1.910 -9.778 2.528 1.00 89.06 91 ILE A O 1
ATOM 723 N N . VAL A 1 92 ? -0.029 -9.245 1.531 1.00 88.19 92 VAL A N 1
ATOM 724 C CA . VAL A 1 92 ? 0.396 -9.640 0.178 1.00 88.19 92 VAL A CA 1
ATOM 725 C C . VAL A 1 92 ? 1.643 -8.866 -0.249 1.00 88.19 92 VAL A C 1
ATOM 727 O O . VAL A 1 92 ? 2.573 -9.459 -0.781 1.00 88.19 92 VAL A O 1
ATOM 730 N N . ASN A 1 93 ? 1.715 -7.559 0.034 1.00 86.00 93 ASN A N 1
ATOM 731 C CA . ASN A 1 93 ? 2.931 -6.793 -0.238 1.00 86.00 93 ASN A CA 1
ATOM 732 C C . ASN A 1 93 ? 4.143 -7.354 0.512 1.00 86.00 93 ASN A C 1
ATOM 734 O O . ASN A 1 93 ? 5.203 -7.443 -0.088 1.00 86.00 93 ASN A O 1
ATOM 738 N N . LEU A 1 94 ? 4.013 -7.738 1.784 1.00 87.19 94 LEU A N 1
ATOM 739 C CA . LEU A 1 94 ? 5.120 -8.337 2.538 1.00 87.19 94 LEU A CA 1
ATOM 740 C C . LEU A 1 94 ? 5.571 -9.666 1.925 1.00 87.19 94 LEU A C 1
ATOM 742 O O . LEU A 1 94 ? 6.766 -9.837 1.718 1.00 87.19 94 LEU A O 1
ATOM 746 N N . VAL A 1 95 ? 4.631 -10.552 1.583 1.00 89.69 95 VAL A N 1
ATOM 747 C CA . VAL A 1 95 ? 4.931 -11.857 0.965 1.00 89.69 95 VAL A CA 1
ATOM 748 C C . VAL A 1 95 ? 5.652 -11.676 -0.370 1.00 89.69 95 VAL A C 1
ATOM 750 O O . VAL A 1 95 ? 6.732 -12.224 -0.569 1.00 89.69 95 VAL A O 1
ATOM 753 N N . VAL A 1 96 ? 5.105 -10.852 -1.269 1.00 87.06 96 VAL A N 1
ATOM 754 C CA . VAL A 1 96 ? 5.713 -10.639 -2.591 1.00 87.06 96 VAL A CA 1
ATOM 755 C C . VAL A 1 96 ? 7.070 -9.950 -2.466 1.00 87.06 96 VAL A C 1
ATOM 757 O O . VAL A 1 96 ? 8.010 -10.314 -3.162 1.00 87.06 96 VAL A O 1
ATOM 760 N N . MET A 1 97 ? 7.206 -8.964 -1.576 1.00 85.25 97 MET A N 1
ATOM 761 C CA . MET A 1 97 ? 8.488 -8.288 -1.360 1.00 85.25 97 MET A CA 1
ATOM 762 C C . MET A 1 97 ? 9.554 -9.214 -0.772 1.00 85.25 97 MET A C 1
ATOM 764 O O . MET A 1 97 ? 10.733 -8.994 -1.041 1.00 85.25 97 MET A O 1
ATOM 768 N N . ASP A 1 98 ? 9.161 -10.208 0.027 1.00 87.56 98 ASP A N 1
ATOM 769 C CA . ASP A 1 98 ? 10.078 -11.223 0.538 1.00 87.56 98 ASP A CA 1
ATOM 770 C C . ASP A 1 98 ? 10.562 -12.140 -0.590 1.00 87.56 98 ASP A C 1
ATOM 772 O O . ASP A 1 98 ? 11.765 -12.212 -0.813 1.00 87.56 98 ASP A O 1
ATOM 776 N N . GLY A 1 99 ? 9.649 -12.695 -1.396 1.00 87.25 99 GLY A N 1
ATOM 777 C CA . GLY A 1 99 ? 10.017 -13.521 -2.557 1.00 87.25 99 GLY A CA 1
ATOM 778 C C . GLY A 1 99 ? 10.817 -12.765 -3.629 1.00 87.25 99 GLY A C 1
ATOM 779 O O . GLY A 1 99 ? 11.701 -13.318 -4.277 1.00 87.25 99 GLY A O 1
ATOM 780 N N . LEU A 1 100 ? 10.596 -11.454 -3.789 1.00 82.44 100 LEU A N 1
ATOM 781 C CA . LEU A 1 100 ? 11.399 -10.624 -4.698 1.00 82.44 100 LEU A CA 1
ATOM 782 C C . LEU A 1 100 ? 12.869 -10.480 -4.269 1.00 82.44 100 LEU A C 1
ATOM 784 O O . LEU A 1 100 ? 13.673 -10.009 -5.077 1.00 82.4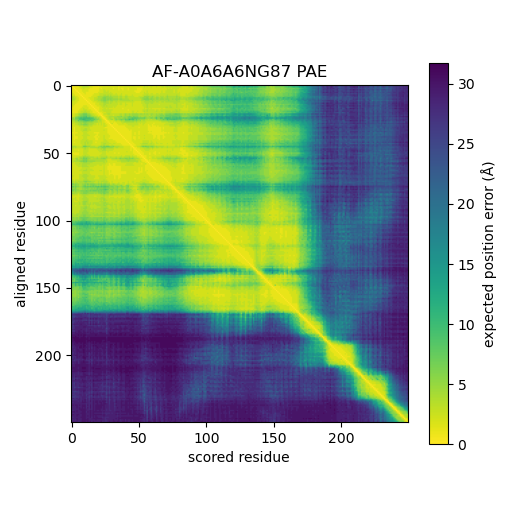4 100 LEU A O 1
ATOM 788 N N . LYS A 1 101 ? 13.245 -10.846 -3.035 1.00 83.50 101 LYS A N 1
ATOM 789 C CA . LYS A 1 101 ? 14.651 -10.828 -2.599 1.00 83.50 101 LYS A CA 1
ATOM 790 C C . LYS A 1 101 ? 15.482 -11.867 -3.343 1.00 83.50 101 LYS A C 1
ATOM 792 O O . LYS A 1 101 ? 16.604 -11.543 -3.727 1.00 83.50 101 LYS A O 1
ATOM 797 N N . ASP A 1 102 ? 14.913 -13.036 -3.625 1.00 84.06 102 ASP A N 1
ATOM 798 C CA . ASP A 1 102 ? 15.615 -14.141 -4.292 1.00 84.06 102 ASP A CA 1
ATOM 799 C C . ASP A 1 102 ? 15.971 -13.797 -5.744 1.00 84.06 102 ASP A C 1
ATOM 801 O O . ASP A 1 102 ? 17.026 -14.166 -6.254 1.00 84.06 102 ASP A O 1
ATOM 805 N N . VAL A 1 103 ? 15.136 -12.983 -6.393 1.00 82.19 103 VAL A N 1
ATOM 806 C CA . VAL A 1 103 ? 15.350 -12.478 -7.762 1.00 82.19 103 VAL A CA 1
ATOM 807 C C . VAL A 1 103 ? 15.789 -11.010 -7.796 1.00 82.19 103 VAL A C 1
ATOM 809 O O . VAL A 1 103 ? 15.763 -10.359 -8.848 1.00 82.19 103 VAL A O 1
ATOM 812 N N . GLY A 1 104 ? 16.208 -10.461 -6.652 1.00 80.56 104 GLY A N 1
A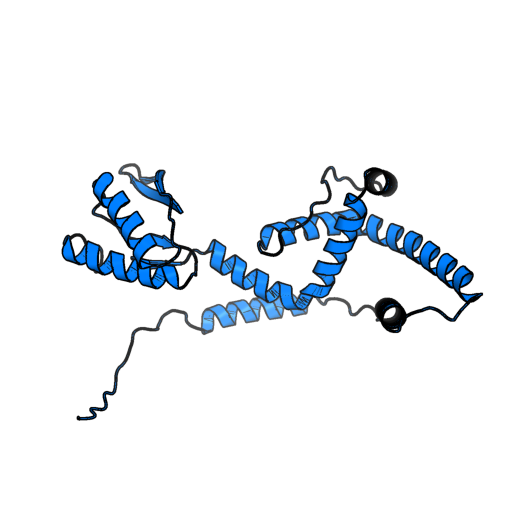TOM 813 C CA . GLY A 1 104 ? 16.442 -9.029 -6.468 1.00 80.56 104 GLY A CA 1
ATOM 814 C C . GLY A 1 104 ? 17.492 -8.451 -7.418 1.00 80.56 104 GLY A C 1
ATOM 815 O O . GLY A 1 104 ? 17.344 -7.321 -7.897 1.00 80.56 104 GLY A O 1
ATOM 816 N N . GLU A 1 105 ? 18.519 -9.234 -7.760 1.00 81.44 105 GLU A N 1
ATOM 817 C CA . GLU A 1 105 ? 19.525 -8.836 -8.746 1.00 81.44 105 GLU A CA 1
ATOM 818 C C . GLU A 1 105 ? 18.940 -8.664 -10.149 1.00 81.44 105 GLU A C 1
ATOM 820 O O . GLU A 1 105 ? 19.202 -7.655 -10.807 1.00 81.44 105 GLU A O 1
ATOM 825 N N . SER A 1 106 ? 18.140 -9.625 -10.614 1.00 83.75 106 SER A N 1
ATOM 826 C CA . SER A 1 106 ? 17.492 -9.581 -11.929 1.00 83.75 106 SER A CA 1
ATOM 827 C C . SER A 1 106 ? 16.567 -8.372 -12.031 1.00 83.75 106 SER A C 1
ATOM 829 O O . SER A 1 106 ? 16.651 -7.594 -12.985 1.00 83.75 106 SER A O 1
ATOM 831 N N . VAL A 1 107 ? 15.775 -8.127 -10.984 1.00 82.00 107 VAL A N 1
ATOM 832 C CA . VAL A 1 107 ? 14.911 -6.942 -10.890 1.00 82.00 107 VAL A CA 1
ATOM 833 C C . VAL A 1 107 ? 15.731 -5.650 -10.922 1.00 82.00 107 VAL A C 1
ATOM 835 O O . VAL A 1 107 ? 15.367 -4.699 -11.618 1.00 82.00 107 VAL A O 1
ATOM 838 N N . LEU A 1 108 ? 16.861 -5.590 -10.208 1.00 81.19 108 LEU A N 1
ATOM 839 C CA . LEU A 1 108 ? 17.745 -4.423 -10.215 1.00 81.19 108 LEU A CA 1
ATOM 840 C C . LEU A 1 108 ? 18.324 -4.145 -11.605 1.00 81.19 108 LEU A C 1
ATOM 842 O O . LEU A 1 108 ? 18.438 -2.982 -11.999 1.00 81.19 108 LEU A O 1
ATOM 846 N N . LYS A 1 109 ? 18.662 -5.186 -12.361 1.00 81.94 109 LYS A N 1
ATOM 847 C CA . LYS A 1 109 ? 19.225 -5.056 -13.708 1.00 81.94 109 LYS A CA 1
ATOM 848 C C . LYS A 1 109 ? 18.192 -4.521 -14.697 1.00 81.94 109 LYS A C 1
ATOM 850 O O . LYS A 1 109 ? 18.492 -3.547 -15.390 1.00 81.94 109 LYS A O 1
ATOM 855 N N . VAL A 1 110 ? 16.960 -5.039 -14.670 1.00 82.81 110 VAL A N 1
ATOM 856 C CA . VAL A 1 110 ? 15.838 -4.485 -15.456 1.00 82.81 110 VAL A CA 1
ATOM 857 C C . VAL A 1 110 ? 15.590 -3.024 -15.078 1.00 82.81 110 VAL A C 1
ATOM 859 O O . VAL A 1 110 ? 15.569 -2.146 -15.943 1.00 82.81 110 VAL A O 1
ATOM 862 N N . ARG A 1 111 ? 15.523 -2.723 -13.776 1.00 84.75 111 ARG A N 1
ATOM 863 C CA . ARG A 1 111 ? 15.348 -1.355 -13.267 1.00 84.75 111 ARG A CA 1
ATOM 864 C C . ARG A 1 111 ? 16.446 -0.408 -13.754 1.00 84.75 111 ARG A C 1
ATOM 866 O O . ARG A 1 111 ? 16.172 0.740 -14.106 1.00 84.75 111 ARG A O 1
ATOM 873 N N . ASN A 1 112 ? 17.700 -0.857 -13.765 1.00 81.81 112 ASN A N 1
ATOM 874 C CA . ASN A 1 112 ? 18.834 -0.064 -14.235 1.00 81.81 112 ASN A CA 1
ATOM 875 C C . ASN A 1 112 ? 18.774 0.177 -15.749 1.00 81.81 112 ASN A C 1
ATOM 877 O O . ASN A 1 112 ? 19.030 1.304 -16.181 1.00 81.81 112 ASN A O 1
ATOM 881 N N . ALA A 1 113 ? 18.392 -0.832 -16.536 1.00 80.56 113 ALA A N 1
ATOM 882 C CA . ALA A 1 113 ? 18.207 -0.706 -17.980 1.00 80.56 113 ALA A CA 1
ATOM 883 C C . ALA A 1 113 ? 17.097 0.302 -18.314 1.00 80.56 113 ALA A C 1
ATOM 885 O O . ALA A 1 113 ? 17.312 1.241 -19.087 1.00 80.56 113 ALA A O 1
ATOM 886 N N . GLU A 1 114 ? 15.941 0.192 -17.659 1.00 83.75 114 GLU A N 1
ATOM 887 C CA . GLU A 1 114 ? 14.852 1.155 -17.823 1.00 83.75 114 GLU A CA 1
ATOM 888 C C . GLU A 1 114 ? 15.256 2.568 -17.402 1.00 83.75 114 GLU A C 1
ATOM 890 O O . GLU A 1 114 ? 14.983 3.539 -18.116 1.00 83.75 114 GLU A O 1
ATOM 895 N N . ARG A 1 115 ? 15.960 2.706 -16.270 1.00 83.81 115 ARG A N 1
ATOM 896 C CA . ARG A 1 115 ? 16.463 4.006 -15.806 1.00 83.81 115 ARG A CA 1
ATOM 897 C C . ARG A 1 115 ? 17.405 4.621 -16.834 1.00 83.81 115 ARG A C 1
ATOM 899 O O . ARG A 1 115 ? 17.295 5.813 -17.110 1.00 83.81 115 ARG A O 1
ATOM 906 N N . TYR A 1 116 ? 18.296 3.823 -17.419 1.00 79.12 116 TYR A N 1
ATOM 907 C CA . TYR A 1 116 ? 19.225 4.270 -18.453 1.00 79.12 116 TYR A CA 1
ATOM 908 C C . TYR A 1 116 ? 18.498 4.765 -19.708 1.00 79.12 116 TYR A C 1
ATOM 910 O O . TYR A 1 116 ? 18.833 5.836 -20.222 1.00 79.12 116 TYR A O 1
ATOM 918 N N . ILE A 1 117 ? 17.497 4.020 -20.188 1.00 80.81 117 ILE A N 1
ATOM 919 C CA . ILE A 1 117 ? 16.710 4.396 -21.373 1.00 80.81 117 ILE A CA 1
ATOM 920 C C . ILE A 1 117 ? 15.953 5.700 -21.116 1.00 80.81 117 ILE A C 1
ATOM 922 O O . ILE A 1 117 ? 15.941 6.597 -21.960 1.00 80.81 117 ILE A O 1
ATOM 926 N N . ARG A 1 118 ? 15.351 5.830 -19.931 1.00 83.56 118 ARG A N 1
ATOM 927 C CA . ARG A 1 118 ? 14.524 6.984 -19.557 1.00 83.56 118 ARG A CA 1
ATOM 928 C C . ARG A 1 118 ? 15.324 8.222 -19.159 1.00 83.56 118 ARG A C 1
ATOM 930 O O . ARG A 1 118 ? 14.749 9.305 -19.117 1.00 83.56 118 ARG A O 1
ATOM 937 N N . SER A 1 119 ? 16.626 8.105 -18.894 1.00 82.75 119 SER A N 1
ATOM 938 C CA . SER A 1 119 ? 17.437 9.229 -18.411 1.00 82.75 119 SER A CA 1
ATOM 939 C C . SER A 1 119 ? 17.681 10.326 -19.457 1.00 82.75 119 SER A C 1
ATOM 941 O O . SER A 1 119 ? 18.225 11.372 -19.114 1.00 82.75 119 SER A O 1
ATOM 943 N N . SER A 1 120 ? 17.362 10.097 -20.737 1.00 82.62 120 SER A N 1
ATOM 944 C CA . SER A 1 120 ? 17.511 11.099 -21.799 1.00 82.62 120 SER A CA 1
ATOM 945 C C . SER A 1 120 ? 16.471 10.911 -22.910 1.00 82.62 120 SER A C 1
ATOM 947 O O . SER A 1 120 ? 16.270 9.778 -23.360 1.00 82.62 120 SER A O 1
ATOM 949 N N . PRO A 1 121 ? 15.889 12.002 -23.450 1.00 85.31 121 PRO A N 1
ATOM 950 C CA . PRO A 1 121 ? 14.992 11.935 -24.604 1.00 85.31 121 PRO A CA 1
ATOM 951 C C . PRO A 1 121 ? 15.617 11.248 -25.824 1.00 85.31 121 PRO A C 1
ATOM 953 O O . PRO A 1 121 ? 14.928 10.525 -26.537 1.00 85.31 121 PRO A O 1
ATOM 956 N N . ALA A 1 122 ? 16.926 11.418 -26.046 1.00 82.88 122 ALA A N 1
ATOM 957 C CA . ALA A 1 122 ? 17.626 10.801 -27.173 1.00 82.88 122 ALA A CA 1
ATOM 958 C C . ALA A 1 122 ? 17.698 9.270 -27.043 1.00 82.88 122 ALA A C 1
ATOM 960 O O . ALA A 1 122 ? 17.519 8.556 -28.028 1.00 82.88 122 ALA A O 1
ATOM 961 N N . ARG A 1 123 ? 17.923 8.755 -25.826 1.00 80.75 123 ARG A N 1
ATOM 962 C CA . ARG A 1 123 ? 17.932 7.308 -25.548 1.00 80.75 123 ARG A CA 1
ATOM 963 C C . ARG A 1 123 ? 16.535 6.716 -25.680 1.00 80.75 123 ARG A C 1
ATOM 965 O O . ARG A 1 123 ? 16.376 5.685 -26.326 1.00 80.75 123 ARG A O 1
ATOM 972 N N . LEU A 1 124 ? 15.529 7.407 -25.147 1.00 85.31 124 LEU A N 1
ATOM 973 C CA . LEU A 1 124 ? 14.134 7.000 -25.273 1.00 85.31 124 LEU A CA 1
ATOM 974 C C . LEU A 1 124 ? 13.664 6.996 -26.735 1.00 85.31 124 LEU A C 1
ATOM 976 O O . LEU A 1 124 ? 12.947 6.084 -27.135 1.00 85.31 124 LEU A O 1
ATOM 980 N N . LYS A 1 125 ? 14.085 7.978 -27.545 1.00 86.75 125 LYS A N 1
ATOM 981 C CA . LYS A 1 125 ? 13.794 8.009 -28.986 1.00 86.75 125 LYS A CA 1
ATOM 982 C C . LYS A 1 125 ? 14.394 6.794 -29.697 1.00 86.75 125 LYS A C 1
ATOM 984 O O . LYS A 1 125 ? 13.657 6.070 -30.353 1.00 86.75 125 LYS A O 1
ATOM 989 N N . LYS A 1 126 ? 15.685 6.515 -29.480 1.00 84.75 126 LYS A N 1
ATOM 990 C CA . LYS A 1 126 ? 16.353 5.325 -30.041 1.00 84.75 126 LYS A CA 1
ATOM 991 C C . LYS A 1 126 ? 15.683 4.018 -29.618 1.00 84.75 126 LYS A C 1
ATOM 993 O O . LYS A 1 126 ? 15.618 3.083 -30.402 1.00 84.75 126 LYS A O 1
ATOM 998 N N . PHE A 1 127 ? 15.205 3.934 -28.377 1.00 84.31 127 PHE A N 1
ATOM 999 C CA . PHE A 1 127 ? 14.451 2.771 -27.912 1.00 84.31 127 PHE A CA 1
ATOM 1000 C C . PHE A 1 127 ? 13.143 2.602 -28.697 1.00 84.31 127 PHE A C 1
ATOM 1002 O O . PHE A 1 127 ? 12.869 1.509 -29.177 1.00 84.31 127 PHE A O 1
ATOM 1009 N N . LYS A 1 128 ? 12.374 3.682 -28.892 1.00 87.00 128 LYS A N 1
ATOM 1010 C CA . LYS A 1 128 ? 11.130 3.652 -29.681 1.00 87.00 128 LYS A CA 1
ATOM 1011 C C . LYS A 1 128 ? 11.362 3.256 -31.141 1.00 87.00 128 LYS A C 1
ATOM 1013 O O . LYS A 1 128 ? 10.611 2.443 -31.657 1.00 87.00 128 LYS A O 1
ATOM 1018 N N . GLU A 1 129 ? 12.428 3.753 -31.766 1.00 86.94 129 GLU A N 1
ATOM 1019 C CA . GLU A 1 129 ? 12.822 3.354 -33.128 1.00 86.94 129 GLU A CA 1
ATOM 1020 C C . GLU A 1 129 ? 13.084 1.836 -33.216 1.00 86.94 129 GLU A C 1
ATOM 1022 O O . GLU A 1 129 ? 12.661 1.179 -34.165 1.00 86.94 129 GLU A O 1
ATOM 1027 N N . CYS A 1 130 ? 13.722 1.243 -32.198 1.00 84.25 130 CYS A N 1
ATOM 1028 C CA . CYS A 1 130 ? 13.920 -0.208 -32.135 1.00 84.25 130 CYS A CA 1
ATOM 1029 C C . CYS A 1 130 ? 12.613 -0.982 -31.901 1.00 84.25 130 CYS A C 1
ATOM 1031 O O . CYS A 1 130 ? 12.434 -2.046 -32.486 1.00 84.25 130 CYS A O 1
ATOM 1033 N N . VAL A 1 131 ? 11.701 -0.457 -31.077 1.00 86.44 131 VAL A N 1
ATOM 1034 C CA . VAL A 1 131 ? 10.365 -1.044 -30.862 1.00 86.44 131 VAL A CA 1
ATOM 1035 C C . VAL A 1 131 ? 9.576 -1.101 -32.173 1.00 86.44 131 VAL A C 1
ATOM 1037 O O . VAL A 1 131 ? 8.990 -2.136 -32.489 1.00 86.44 131 VAL A O 1
ATOM 1040 N N . GLU A 1 132 ? 9.599 -0.016 -32.953 1.00 87.50 132 GLU A N 1
ATOM 1041 C CA . GLU A 1 132 ? 8.959 0.058 -34.272 1.00 87.50 132 GLU A CA 1
ATOM 1042 C C . GLU A 1 132 ? 9.582 -0.939 -35.259 1.00 87.50 132 GLU A C 1
ATOM 1044 O O . GLU A 1 132 ? 8.863 -1.640 -35.971 1.00 87.50 132 GLU A O 1
ATOM 1049 N N . TYR A 1 133 ? 10.913 -1.059 -35.262 1.00 85.12 133 TYR A N 1
ATOM 1050 C CA . TYR A 1 133 ? 11.631 -2.013 -36.110 1.00 85.12 133 TYR A CA 1
ATOM 1051 C C . TYR A 1 133 ? 11.299 -3.477 -35.779 1.00 85.12 133 TYR A C 1
ATOM 1053 O O . TYR A 1 133 ? 11.074 -4.280 -36.686 1.00 85.12 133 TYR A O 1
ATOM 1061 N N . GLU A 1 134 ? 11.234 -3.829 -34.491 1.00 82.69 134 GLU A N 1
ATOM 1062 C CA . GLU A 1 134 ? 10.851 -5.172 -34.025 1.00 82.69 134 GLU A CA 1
ATOM 1063 C C . GLU A 1 134 ? 9.355 -5.472 -34.207 1.00 82.69 134 GLU A C 1
ATOM 1065 O O . GLU A 1 134 ? 8.926 -6.600 -33.963 1.00 82.69 134 GLU A O 1
ATOM 1070 N N . LYS A 1 135 ? 8.563 -4.488 -34.660 1.00 86.00 135 LYS A N 1
ATOM 1071 C CA . LYS A 1 135 ? 7.110 -4.593 -34.861 1.00 86.00 135 LYS A CA 1
ATOM 1072 C C . LYS A 1 135 ? 6.380 -5.063 -33.600 1.00 86.00 135 LYS A C 1
ATOM 1074 O O . LYS A 1 135 ? 5.433 -5.843 -33.675 1.00 86.00 135 LYS A O 1
ATOM 1079 N N . ILE A 1 136 ? 6.837 -4.605 -32.435 1.00 82.38 136 ILE A N 1
ATOM 1080 C CA . ILE A 1 136 ? 6.191 -4.938 -31.165 1.00 82.38 136 ILE A CA 1
ATOM 1081 C C . ILE A 1 136 ? 4.934 -4.081 -31.036 1.00 82.38 136 ILE A C 1
ATOM 1083 O O . ILE A 1 136 ? 5.013 -2.866 -30.839 1.00 82.38 136 ILE A O 1
ATOM 1087 N N . ASP A 1 137 ? 3.771 -4.725 -31.121 1.00 69.81 137 ASP A N 1
ATOM 1088 C CA . ASP A 1 137 ? 2.478 -4.091 -30.877 1.00 69.81 137 ASP A CA 1
ATOM 1089 C C . ASP A 1 137 ? 2.336 -3.760 -29.385 1.00 69.81 137 ASP A C 1
ATOM 1091 O O . ASP A 1 137 ? 1.920 -4.566 -28.553 1.00 69.81 137 ASP A O 1
ATOM 1095 N N . GLY A 1 138 ? 2.730 -2.542 -29.016 1.00 63.41 138 GLY A N 1
ATOM 1096 C CA . GLY A 1 138 ? 2.683 -2.092 -27.633 1.00 63.41 138 GLY A CA 1
ATOM 1097 C C . GLY A 1 138 ? 2.796 -0.580 -27.507 1.00 63.41 138 GLY A C 1
ATOM 1098 O O . GLY A 1 138 ? 3.865 -0.008 -27.695 1.00 63.41 138 GLY A O 1
ATOM 1099 N N . LYS A 1 139 ? 1.701 0.076 -27.102 1.00 66.88 139 LYS A N 1
ATOM 1100 C CA . LYS A 1 139 ? 1.689 1.503 -26.711 1.00 66.88 139 LYS A CA 1
ATOM 1101 C C . LYS A 1 139 ? 2.191 1.738 -25.278 1.00 66.88 139 LYS A C 1
ATOM 1103 O O . LYS A 1 139 ? 2.178 2.872 -24.800 1.00 66.88 139 LYS A O 1
ATOM 1108 N N . SER A 1 140 ? 2.565 0.678 -24.565 1.00 71.50 140 SER A N 1
ATOM 1109 C CA . SER A 1 140 ? 2.939 0.732 -23.154 1.00 71.50 140 SER A CA 1
ATOM 1110 C C . SER A 1 140 ? 4.279 1.443 -22.970 1.00 71.50 140 SER A C 1
ATOM 1112 O O . SER A 1 140 ? 5.319 0.973 -23.404 1.00 71.50 140 SER A O 1
ATOM 1114 N N . SER A 1 141 ? 4.288 2.591 -22.301 1.00 78.81 141 SER A N 1
ATOM 1115 C CA . SER A 1 141 ? 5.543 3.258 -21.952 1.00 78.81 141 SER A CA 1
ATOM 1116 C C . SER A 1 141 ? 6.301 2.478 -20.875 1.00 78.81 141 SER A C 1
ATOM 1118 O O . SER A 1 141 ? 5.679 2.076 -19.894 1.00 78.81 141 SER A O 1
ATOM 1120 N N . LEU A 1 142 ? 7.631 2.366 -21.002 1.00 83.69 142 LEU A N 1
ATOM 1121 C CA . LEU A 1 142 ? 8.507 1.906 -19.912 1.00 83.69 142 LEU A CA 1
ATOM 1122 C C . LEU A 1 142 ? 8.193 2.655 -18.607 1.00 83.69 142 LEU A C 1
ATOM 1124 O O . LEU A 1 142 ? 8.012 3.883 -18.622 1.00 83.69 142 LEU A O 1
ATOM 1128 N N . CYS A 1 143 ? 8.163 1.943 -17.481 1.00 86.81 143 CYS A N 1
ATOM 1129 C CA . CYS A 1 143 ? 7.845 2.513 -16.179 1.00 86.81 143 CYS A CA 1
ATOM 1130 C C . CYS A 1 143 ? 8.790 2.000 -15.090 1.00 86.81 143 CYS A C 1
ATOM 1132 O O . CYS A 1 143 ? 8.909 0.810 -14.846 1.00 86.81 143 CYS A O 1
ATOM 1134 N N . LEU A 1 144 ? 9.388 2.937 -14.355 1.00 87.81 144 LEU A N 1
ATOM 1135 C CA . LEU A 1 144 ? 10.201 2.587 -13.197 1.00 87.81 144 LEU A CA 1
ATOM 1136 C C . LEU A 1 144 ? 9.293 2.211 -12.039 1.00 87.81 144 LEU A C 1
ATOM 1138 O O . LEU A 1 144 ? 8.297 2.894 -11.779 1.00 87.81 144 LEU A O 1
ATOM 1142 N N . ASP A 1 145 ? 9.683 1.160 -11.337 1.00 90.25 145 ASP A N 1
ATOM 1143 C CA . ASP A 1 145 ? 9.007 0.730 -10.135 1.00 90.25 145 ASP A CA 1
ATOM 1144 C C . ASP A 1 145 ? 9.268 1.664 -8.943 1.00 90.25 145 ASP A C 1
ATOM 1146 O O . ASP A 1 145 ? 10.173 2.504 -8.920 1.00 90.25 145 ASP A O 1
ATOM 1150 N N . VAL A 1 146 ? 8.434 1.495 -7.924 1.00 86.44 146 VAL A N 1
ATOM 1151 C CA . VAL A 1 146 ? 8.628 2.002 -6.572 1.00 86.44 146 VAL A CA 1
ATOM 1152 C C . VAL A 1 146 ? 9.036 0.790 -5.732 1.00 86.44 146 VAL A C 1
ATOM 1154 O O . VAL A 1 146 ? 8.174 -0.035 -5.439 1.00 86.44 146 VAL A O 1
ATOM 1157 N N . PRO A 1 147 ? 10.308 0.666 -5.305 1.00 81.00 147 PRO A N 1
ATOM 1158 C CA . PRO A 1 147 ? 10.828 -0.563 -4.693 1.00 81.00 147 PRO A CA 1
ATOM 1159 C C . PRO A 1 147 ? 10.093 -1.043 -3.438 1.00 81.00 147 PRO A C 1
ATOM 1161 O O . PRO A 1 147 ? 10.277 -2.173 -3.021 1.00 81.00 147 PRO A O 1
ATOM 1164 N N . THR A 1 148 ? 9.284 -0.191 -2.808 1.00 79.19 148 THR A N 1
ATOM 1165 C CA . THR A 1 148 ? 8.478 -0.538 -1.630 1.00 79.19 148 THR A CA 1
ATOM 1166 C C . THR A 1 148 ? 7.073 -1.044 -1.970 1.00 79.19 148 THR A C 1
ATOM 1168 O O . THR A 1 148 ? 6.288 -1.299 -1.056 1.00 79.19 148 THR A O 1
ATOM 1171 N N . ARG A 1 149 ? 6.718 -1.145 -3.259 1.00 83.06 149 ARG A N 1
ATOM 1172 C CA . ARG A 1 149 ? 5.377 -1.500 -3.742 1.00 83.06 149 ARG A CA 1
ATOM 1173 C C . ARG A 1 149 ? 5.450 -2.568 -4.825 1.00 83.06 149 ARG A C 1
ATOM 1175 O O . ARG A 1 149 ? 5.710 -2.257 -5.992 1.00 83.06 149 ARG A O 1
ATOM 1182 N N . TRP A 1 150 ? 5.117 -3.800 -4.453 1.00 87.12 150 TRP A N 1
ATOM 1183 C CA . TRP A 1 150 ? 5.211 -4.963 -5.339 1.00 87.12 150 TRP A CA 1
ATOM 1184 C C . TRP A 1 150 ? 4.499 -4.778 -6.688 1.00 87.12 150 TRP A C 1
ATOM 1186 O O . TRP A 1 150 ? 5.026 -5.151 -7.732 1.00 87.12 150 TRP A O 1
ATOM 1196 N N . ASN A 1 151 ? 3.324 -4.141 -6.690 1.00 87.12 151 ASN A N 1
ATOM 1197 C CA . ASN A 1 151 ? 2.517 -3.959 -7.894 1.00 87.12 151 ASN A CA 1
ATOM 1198 C C . ASN A 1 151 ? 3.223 -3.078 -8.934 1.00 87.12 151 ASN A C 1
ATOM 1200 O O . ASN A 1 151 ? 3.044 -3.269 -10.132 1.00 87.12 151 ASN A O 1
ATOM 1204 N N . SER A 1 152 ? 4.046 -2.126 -8.492 1.00 89.75 152 SER A N 1
ATOM 1205 C CA . SER A 1 152 ? 4.838 -1.294 -9.400 1.00 89.75 152 SER A CA 1
ATOM 1206 C C . SER A 1 152 ? 6.027 -2.051 -9.995 1.00 89.75 152 SER A C 1
ATOM 1208 O O . SER A 1 152 ? 6.314 -1.878 -11.177 1.00 89.75 152 SER A O 1
ATOM 1210 N N . THR A 1 153 ? 6.663 -2.936 -9.219 1.00 88.44 153 THR A N 1
ATOM 1211 C CA . THR A 1 153 ? 7.713 -3.838 -9.711 1.00 88.44 153 THR A CA 1
ATOM 1212 C C . THR A 1 153 ? 7.139 -4.827 -10.717 1.00 88.44 153 THR A C 1
ATOM 1214 O O . THR A 1 153 ? 7.698 -4.974 -11.798 1.00 88.44 153 THR A O 1
ATOM 1217 N N . TYR A 1 154 ? 5.976 -5.413 -10.428 1.00 87.50 154 TYR A N 1
ATOM 1218 C CA . TYR A 1 154 ? 5.248 -6.254 -11.377 1.00 87.50 154 TYR A CA 1
ATOM 1219 C C . TYR A 1 154 ? 4.965 -5.522 -12.696 1.00 87.50 154 TYR A C 1
ATOM 1221 O O . TYR A 1 154 ? 5.243 -6.060 -13.762 1.00 87.50 154 TYR A O 1
ATOM 1229 N N . LEU A 1 155 ? 4.460 -4.283 -12.648 1.00 89.56 155 LEU A N 1
ATOM 1230 C CA . LEU A 1 155 ? 4.187 -3.507 -13.862 1.00 89.56 155 LEU A CA 1
ATOM 1231 C C . LEU A 1 155 ? 5.455 -3.228 -14.679 1.00 89.56 155 LEU A C 1
ATOM 1233 O O . LEU A 1 155 ? 5.412 -3.377 -15.899 1.00 89.56 155 LEU A O 1
ATOM 1237 N N . MET A 1 156 ? 6.563 -2.868 -14.020 1.00 91.75 156 MET A N 1
ATOM 1238 C CA . MET A 1 156 ? 7.868 -2.692 -14.670 1.00 91.75 156 MET A CA 1
ATOM 1239 C C . MET A 1 156 ? 8.294 -3.981 -15.378 1.00 91.75 156 MET A C 1
ATOM 1241 O O . MET A 1 156 ? 8.551 -3.961 -16.575 1.00 91.75 156 MET A O 1
ATOM 1245 N N . LEU A 1 157 ? 8.294 -5.116 -14.675 1.00 87.25 157 LEU A N 1
ATOM 1246 C CA . LEU A 1 157 ? 8.710 -6.403 -15.241 1.00 87.25 157 LEU A CA 1
ATOM 1247 C C . LEU A 1 157 ? 7.789 -6.865 -16.379 1.00 87.25 157 LEU A C 1
ATOM 1249 O O . LEU A 1 157 ? 8.275 -7.260 -17.433 1.00 87.25 157 LEU A O 1
ATOM 1253 N N . ASN A 1 158 ? 6.472 -6.741 -16.213 1.00 86.81 158 ASN A N 1
ATOM 1254 C CA . ASN A 1 158 ? 5.482 -7.096 -17.233 1.00 86.81 158 ASN A CA 1
ATOM 1255 C C . ASN A 1 158 ? 5.624 -6.237 -18.502 1.00 86.81 158 ASN A C 1
ATOM 1257 O O . ASN A 1 158 ? 5.417 -6.715 -19.615 1.00 86.81 158 ASN A O 1
ATOM 1261 N N . ILE A 1 159 ? 5.976 -4.955 -18.363 1.00 87.62 159 ILE A N 1
ATOM 1262 C CA . ILE A 1 159 ? 6.274 -4.097 -19.516 1.00 87.62 159 ILE A CA 1
ATOM 1263 C C . ILE A 1 159 ? 7.635 -4.457 -20.117 1.00 87.62 159 ILE A C 1
ATOM 1265 O O . ILE A 1 159 ? 7.736 -4.565 -21.337 1.00 87.62 159 ILE A O 1
ATOM 1269 N N . ALA A 1 160 ? 8.661 -4.676 -19.294 1.00 86.06 160 ALA A N 1
ATOM 1270 C CA . ALA A 1 160 ? 9.995 -5.041 -19.754 1.00 86.06 160 ALA A CA 1
ATOM 1271 C C . ALA A 1 160 ? 9.991 -6.351 -20.555 1.00 86.06 160 ALA A C 1
ATOM 1273 O O . ALA A 1 160 ? 10.609 -6.410 -21.616 1.00 86.06 160 ALA A O 1
ATOM 1274 N N . GLN A 1 161 ? 9.225 -7.351 -20.110 1.00 85.44 161 GLN A N 1
ATOM 1275 C CA . GLN A 1 161 ? 9.047 -8.632 -20.796 1.00 85.44 161 GLN A CA 1
ATOM 1276 C C . GLN A 1 161 ? 8.467 -8.454 -22.205 1.00 85.44 161 GLN A C 1
ATOM 1278 O O . GLN A 1 161 ? 8.948 -9.059 -23.157 1.00 85.44 161 GLN A O 1
ATOM 1283 N N . LYS A 1 162 ? 7.496 -7.550 -22.396 1.00 85.19 162 LYS A N 1
ATOM 1284 C CA . LYS A 1 162 ? 6.958 -7.247 -23.739 1.00 85.19 162 LYS A CA 1
ATOM 1285 C C . LYS A 1 162 ? 8.009 -6.676 -24.691 1.00 85.19 162 LYS A C 1
ATOM 1287 O O . LYS A 1 162 ? 7.832 -6.747 -25.903 1.00 85.19 162 LYS A O 1
ATOM 1292 N N . TYR A 1 163 ? 9.077 -6.096 -24.149 1.00 83.00 163 TYR A N 1
ATOM 1293 C CA . TYR A 1 163 ? 10.184 -5.509 -24.897 1.00 83.00 163 TYR A CA 1
ATOM 1294 C C . TYR A 1 163 ? 11.454 -6.368 -24.870 1.00 83.00 163 TYR A C 1
ATOM 1296 O O . TYR A 1 163 ? 12.510 -5.873 -25.264 1.00 83.00 163 TYR A O 1
ATOM 1304 N N . GLU A 1 164 ? 11.369 -7.638 -24.462 1.00 83.06 164 GLU A N 1
ATOM 1305 C CA . GLU A 1 164 ? 12.500 -8.574 -24.365 1.00 83.06 164 GLU A CA 1
ATOM 1306 C C . GLU A 1 164 ? 13.377 -8.559 -25.625 1.00 83.06 164 GLU A C 1
ATOM 1308 O O . GLU A 1 164 ? 14.558 -8.231 -25.546 1.00 83.06 164 GLU A O 1
ATOM 1313 N N . ARG A 1 165 ? 12.775 -8.733 -26.809 1.00 80.50 165 ARG A N 1
ATOM 1314 C CA . ARG A 1 165 ? 13.485 -8.698 -28.104 1.00 80.50 165 ARG A CA 1
ATOM 1315 C C . ARG A 1 165 ? 14.243 -7.391 -28.365 1.00 80.50 165 ARG A C 1
ATOM 1317 O O . ARG A 1 165 ? 15.307 -7.384 -28.984 1.00 80.50 165 ARG A O 1
ATOM 1324 N N . VAL A 1 166 ? 13.708 -6.260 -27.898 1.00 82.38 166 VAL A N 1
ATOM 1325 C CA . VAL A 1 166 ? 14.378 -4.954 -28.022 1.00 82.38 166 VAL A CA 1
ATOM 1326 C C . VAL A 1 166 ? 15.554 -4.870 -27.055 1.00 82.38 166 VAL A C 1
ATOM 1328 O O . VAL A 1 166 ? 16.608 -4.352 -27.432 1.00 82.38 166 VAL A O 1
ATOM 1331 N N . PHE A 1 167 ? 15.401 -5.384 -25.832 1.00 77.12 167 PHE A N 1
ATOM 1332 C CA . PHE A 1 167 ? 16.484 -5.456 -24.853 1.00 77.12 167 PHE A CA 1
ATOM 1333 C C . PHE A 1 167 ? 17.611 -6.384 -25.313 1.00 77.12 167 PHE A C 1
ATOM 1335 O O . PHE A 1 167 ? 18.768 -5.978 -25.228 1.00 77.12 167 PHE A O 1
ATOM 1342 N N . GLU A 1 168 ? 17.303 -7.553 -25.877 1.00 72.88 168 GLU A N 1
ATOM 1343 C CA . GLU A 1 168 ? 18.288 -8.480 -26.454 1.00 72.88 168 GLU A CA 1
ATOM 1344 C C . GLU A 1 168 ? 19.118 -7.808 -27.556 1.00 72.88 168 GLU A C 1
ATOM 1346 O O . GLU A 1 168 ? 20.352 -7.805 -27.508 1.00 72.88 168 GLU A O 1
ATOM 1351 N N . ARG A 1 169 ? 18.457 -7.139 -28.513 1.00 69.44 169 ARG A N 1
ATOM 1352 C CA . ARG A 1 169 ? 19.147 -6.441 -29.609 1.00 69.44 169 ARG A CA 1
ATOM 1353 C C . ARG A 1 169 ? 19.985 -5.259 -29.114 1.00 69.44 169 ARG A C 1
ATOM 1355 O O . ARG A 1 169 ? 21.129 -5.091 -29.535 1.00 69.44 169 ARG A O 1
ATOM 1362 N N . LYS A 1 170 ? 19.447 -4.435 -28.206 1.00 62.91 170 LYS A N 1
ATOM 1363 C CA . LYS A 1 170 ? 20.170 -3.282 -27.633 1.00 62.91 170 LYS A CA 1
ATOM 1364 C C . LYS A 1 170 ? 21.335 -3.709 -26.747 1.00 62.91 170 LYS A C 1
ATOM 1366 O O . LYS A 1 170 ? 22.343 -3.008 -26.740 1.00 62.91 170 LYS A O 1
ATOM 1371 N N . MET A 1 171 ? 21.226 -4.826 -26.027 1.00 55.44 171 MET A N 1
ATOM 1372 C CA . MET A 1 171 ? 22.341 -5.403 -25.275 1.00 55.44 171 MET A CA 1
ATOM 1373 C C . MET A 1 171 ? 23.441 -5.886 -26.217 1.00 55.44 171 MET A C 1
ATOM 1375 O O . MET A 1 171 ? 24.598 -5.597 -25.945 1.00 55.44 171 MET A O 1
ATOM 1379 N N . ALA A 1 172 ? 23.117 -6.497 -27.361 1.00 51.12 172 ALA A N 1
ATOM 1380 C CA . ALA A 1 172 ? 24.113 -6.852 -28.376 1.00 51.12 172 ALA A CA 1
ATOM 1381 C C . ALA A 1 172 ? 24.805 -5.615 -28.990 1.00 51.12 172 ALA A C 1
ATOM 1383 O O . ALA A 1 172 ? 26.029 -5.583 -29.105 1.00 51.12 172 ALA A O 1
ATOM 1384 N N . GLU A 1 173 ? 24.058 -4.552 -29.312 1.00 52.47 173 GLU A N 1
ATOM 1385 C CA . GLU A 1 173 ? 24.631 -3.287 -29.807 1.00 52.47 173 GLU A CA 1
ATOM 1386 C C . GLU A 1 173 ? 25.503 -2.587 -28.751 1.00 52.47 173 GLU A C 1
ATOM 1388 O O . GLU A 1 173 ? 26.582 -2.080 -29.072 1.00 52.47 173 GLU A O 1
ATOM 1393 N N . MET A 1 174 ? 25.053 -2.566 -27.490 1.00 47.16 174 MET A N 1
ATOM 1394 C CA . MET A 1 174 ? 25.763 -1.947 -26.369 1.00 47.16 174 MET A CA 1
ATOM 1395 C C . MET A 1 174 ? 27.007 -2.757 -25.990 1.00 47.16 174 MET A C 1
ATOM 1397 O O . MET A 1 174 ? 28.063 -2.162 -25.808 1.00 47.16 174 MET A O 1
ATOM 1401 N N . LEU A 1 175 ? 26.929 -4.091 -25.961 1.00 46.75 175 LEU A N 1
ATOM 1402 C CA . LEU A 1 175 ? 28.074 -4.984 -25.770 1.00 46.75 175 LEU A CA 1
ATOM 1403 C C . LEU A 1 175 ? 29.054 -4.908 -26.941 1.00 46.75 175 LEU A C 1
ATOM 1405 O O . LEU A 1 175 ? 30.249 -4.931 -26.687 1.00 46.75 175 LEU A O 1
ATOM 1409 N N . SER A 1 176 ? 28.605 -4.723 -28.190 1.00 47.66 176 SER A N 1
ATOM 1410 C CA . SER A 1 176 ? 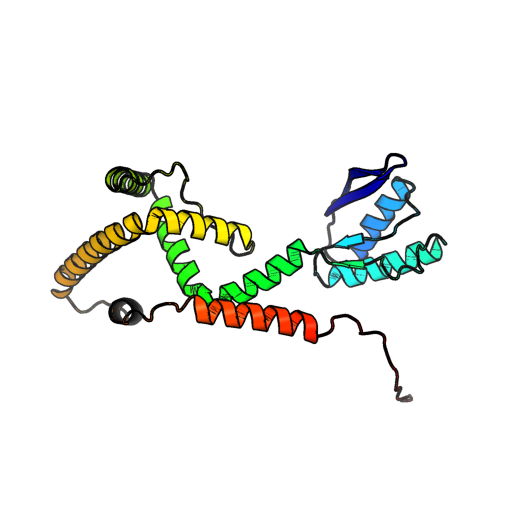29.524 -4.481 -29.318 1.00 47.66 176 SER A CA 1
ATOM 1411 C C . SER A 1 176 ? 30.265 -3.148 -29.172 1.00 47.66 176 SER A C 1
ATOM 1413 O O . SER A 1 176 ? 31.470 -3.092 -29.393 1.00 47.66 176 SER A O 1
ATOM 1415 N N . HIS A 1 177 ? 29.587 -2.096 -28.693 1.00 47.56 177 HIS A N 1
ATOM 1416 C CA . HIS A 1 177 ? 30.220 -0.812 -28.391 1.00 47.56 177 HIS A CA 1
ATOM 1417 C C . HIS A 1 177 ? 31.168 -0.906 -27.195 1.00 47.56 177 HIS A C 1
ATOM 1419 O O . HIS A 1 177 ? 32.226 -0.291 -27.226 1.00 47.56 177 HIS A O 1
ATOM 1425 N N . PHE A 1 178 ? 30.818 -1.660 -26.149 1.00 42.97 178 PHE A N 1
ATOM 1426 C CA . PHE A 1 178 ? 31.698 -1.910 -25.007 1.00 42.97 178 PHE A CA 1
ATOM 1427 C C . PHE A 1 178 ? 32.885 -2.796 -25.388 1.00 42.97 178 PHE A C 1
ATOM 1429 O O . PHE A 1 178 ? 33.977 -2.532 -24.901 1.00 42.97 178 PHE A O 1
ATOM 1436 N N . TYR A 1 179 ? 32.709 -3.786 -26.267 1.00 44.41 179 TYR A N 1
ATOM 1437 C CA . TYR A 1 179 ? 33.764 -4.640 -26.822 1.00 44.41 179 TYR A CA 1
ATOM 1438 C C . TYR A 1 179 ? 34.710 -3.839 -27.727 1.00 44.41 179 TYR A C 1
ATOM 1440 O O . TYR A 1 179 ? 35.923 -3.918 -27.567 1.00 44.41 179 TYR A O 1
ATOM 1448 N N . GLU A 1 180 ? 34.188 -2.967 -28.596 1.00 48.28 180 GLU A N 1
ATOM 1449 C CA . GLU A 1 180 ? 35.004 -2.018 -29.365 1.00 48.28 180 GLU A CA 1
ATOM 1450 C C . GLU A 1 180 ? 35.703 -0.981 -28.475 1.00 48.28 180 GLU A C 1
ATOM 1452 O O . GLU A 1 180 ? 36.870 -0.658 -28.706 1.00 48.28 180 GLU A O 1
ATOM 1457 N N . LEU A 1 181 ? 35.029 -0.459 -27.440 1.00 41.94 181 LEU A N 1
ATOM 1458 C CA . LEU A 1 181 ? 35.656 0.441 -26.469 1.00 41.94 181 LEU A CA 1
ATOM 1459 C C . LEU A 1 181 ? 36.729 -0.278 -25.656 1.00 41.94 181 LEU A C 1
ATOM 1461 O O . LEU A 1 181 ? 37.777 0.309 -25.427 1.00 41.94 181 LEU A O 1
ATOM 1465 N N . THR A 1 182 ? 36.511 -1.522 -25.227 1.00 40.00 182 THR A N 1
ATOM 1466 C CA . THR A 1 182 ? 37.514 -2.305 -24.488 1.00 40.00 182 THR A CA 1
ATOM 1467 C C . THR A 1 182 ? 38.672 -2.715 -25.384 1.00 40.00 182 THR A C 1
ATOM 1469 O O . THR A 1 182 ? 39.803 -2.634 -24.928 1.00 40.00 182 THR A O 1
ATOM 1472 N N . LEU A 1 183 ? 38.454 -3.026 -26.665 1.00 44.81 183 LEU A N 1
ATOM 1473 C CA . LEU A 1 183 ? 39.529 -3.201 -27.651 1.00 44.81 183 LEU A CA 1
ATOM 1474 C C . LEU A 1 183 ? 40.320 -1.904 -27.872 1.00 44.81 183 LEU A C 1
ATOM 1476 O O . LEU A 1 183 ? 41.549 -1.937 -27.879 1.00 44.81 183 LEU A O 1
ATOM 1480 N N . ARG A 1 184 ? 39.658 -0.743 -27.960 1.00 42.50 184 ARG A N 1
ATOM 1481 C CA . ARG A 1 184 ? 40.336 0.567 -28.038 1.00 42.50 184 ARG A CA 1
ATOM 1482 C C . ARG A 1 184 ? 41.079 0.945 -26.756 1.00 42.50 184 ARG A C 1
ATOM 1484 O O . ARG A 1 184 ? 42.162 1.513 -26.832 1.00 42.50 184 ARG A O 1
ATOM 1491 N N . ILE A 1 185 ? 40.521 0.624 -25.591 1.00 41.44 185 ILE A N 1
ATOM 1492 C CA . ILE A 1 185 ? 41.143 0.853 -24.278 1.00 41.44 185 ILE A CA 1
ATOM 1493 C C . ILE A 1 185 ? 42.256 -0.174 -24.026 1.00 41.44 185 ILE A C 1
ATOM 1495 O O . ILE A 1 185 ? 43.208 0.128 -23.313 1.00 41.44 185 ILE A O 1
ATOM 1499 N N . SER A 1 186 ? 42.220 -1.342 -24.679 1.00 42.16 186 SER A N 1
ATOM 1500 C CA . SER A 1 186 ? 43.239 -2.381 -24.516 1.00 42.16 186 SER A CA 1
ATOM 1501 C C . SER A 1 186 ? 44.624 -2.020 -25.062 1.00 42.16 186 SER A C 1
ATOM 1503 O O . SER A 1 186 ? 45.603 -2.694 -24.752 1.00 42.16 186 SER A O 1
ATOM 1505 N N . GLY A 1 187 ? 44.736 -0.907 -25.795 1.00 45.19 187 GLY A N 1
ATOM 1506 C CA . GLY A 1 187 ? 46.016 -0.267 -26.107 1.00 45.19 187 GLY A CA 1
ATOM 1507 C C . GLY A 1 187 ? 46.643 0.505 -24.934 1.00 45.19 187 GLY A C 1
ATOM 1508 O O . GLY A 1 187 ? 47.736 1.042 -25.085 1.00 45.19 187 GLY A O 1
ATOM 1509 N N . SER A 1 188 ? 45.979 0.598 -23.775 1.00 47.59 188 SER A N 1
ATOM 1510 C CA . SER A 1 188 ? 46.445 1.360 -22.609 1.00 47.59 188 SER A CA 1
ATOM 1511 C C . SER A 1 188 ? 45.931 0.754 -21.290 1.00 47.59 188 SER A C 1
ATOM 1513 O O . SER A 1 188 ? 45.096 1.325 -20.589 1.00 47.59 188 SER A O 1
ATOM 1515 N N . TRP A 1 189 ? 46.416 -0.438 -20.926 1.00 43.12 189 TRP A N 1
ATOM 1516 C CA . TRP A 1 189 ? 46.117 -1.039 -19.619 1.00 43.12 189 TRP A CA 1
ATOM 1517 C C . TRP A 1 189 ? 47.066 -0.517 -18.536 1.00 43.12 189 TRP A C 1
ATOM 1519 O O . TRP A 1 189 ? 48.111 -1.107 -18.271 1.00 43.12 189 TRP A O 1
ATOM 1529 N N . SER A 1 190 ? 46.689 0.574 -17.870 1.00 44.34 190 SER A N 1
ATOM 1530 C CA . SER A 1 190 ? 47.267 0.932 -16.561 1.00 44.34 190 SER A CA 1
ATOM 1531 C C . SER A 1 190 ? 46.276 1.546 -15.564 1.00 44.34 190 SER A C 1
ATOM 1533 O O . SER A 1 190 ? 46.669 1.841 -14.439 1.00 44.34 190 SER A O 1
ATOM 1535 N N . SER A 1 191 ? 44.995 1.723 -15.917 1.00 50.47 191 SER A N 1
ATOM 1536 C CA . SER A 1 191 ? 44.073 2.557 -15.121 1.00 50.47 191 SER A CA 1
ATOM 1537 C C . SER A 1 191 ? 42.753 1.908 -14.689 1.00 50.47 191 SER A C 1
ATOM 1539 O O . SER A 1 191 ? 41.931 2.578 -14.061 1.00 50.47 191 SER A O 1
ATOM 1541 N N . LEU A 1 192 ? 42.512 0.625 -14.976 1.00 52.38 192 LEU A N 1
ATOM 1542 C CA . LEU A 1 192 ? 41.256 -0.006 -14.566 1.00 52.38 192 LEU A CA 1
ATOM 1543 C C . LEU A 1 192 ? 41.292 -0.445 -13.102 1.00 52.38 192 LEU A C 1
ATOM 1545 O O . LEU A 1 192 ? 42.207 -1.131 -12.651 1.00 52.38 192 LEU A O 1
ATOM 1549 N N . THR A 1 193 ? 40.268 -0.029 -12.356 1.00 56.34 193 THR A N 1
ATOM 1550 C CA . THR A 1 193 ? 40.110 -0.390 -10.946 1.00 56.34 193 THR A CA 1
ATOM 1551 C C . THR A 1 193 ? 39.574 -1.821 -10.813 1.00 56.34 193 THR A C 1
ATOM 1553 O O . THR A 1 193 ? 38.784 -2.255 -11.659 1.00 56.34 193 THR A O 1
ATOM 1556 N N . PRO A 1 194 ? 39.921 -2.548 -9.734 1.00 50.47 194 PRO A N 1
ATOM 1557 C CA . PRO A 1 194 ? 39.487 -3.933 -9.520 1.00 50.47 194 PRO A CA 1
ATOM 1558 C C . PRO A 1 194 ? 37.969 -4.148 -9.631 1.00 50.47 194 PRO A C 1
ATOM 1560 O O . PRO A 1 194 ? 37.532 -5.165 -10.154 1.00 50.47 194 PRO A O 1
ATOM 1563 N N . ARG A 1 195 ? 37.160 -3.151 -9.243 1.00 44.53 195 ARG A N 1
ATOM 1564 C CA . ARG A 1 195 ? 35.690 -3.197 -9.342 1.00 44.53 195 ARG A CA 1
ATOM 1565 C C . ARG A 1 195 ? 35.157 -3.238 -10.773 1.00 44.53 195 ARG A C 1
ATOM 1567 O O . ARG A 1 195 ? 34.117 -3.836 -11.022 1.00 44.53 195 ARG A O 1
ATOM 1574 N N . ILE A 1 196 ? 35.831 -2.570 -11.710 1.00 52.31 196 ILE A N 1
ATOM 1575 C CA . ILE A 1 196 ? 35.410 -2.582 -13.117 1.00 52.31 196 ILE A CA 1
ATOM 1576 C C . ILE A 1 196 ? 35.768 -3.932 -13.741 1.00 52.31 196 ILE A C 1
ATOM 1578 O O . ILE A 1 196 ? 34.983 -4.474 -14.510 1.00 52.31 196 ILE A O 1
ATOM 1582 N N . VAL A 1 197 ? 36.913 -4.501 -13.360 1.00 49.16 197 VAL A N 1
ATOM 1583 C CA . VAL A 1 197 ? 37.326 -5.844 -13.786 1.00 49.16 197 VAL A CA 1
ATOM 1584 C C . VAL A 1 197 ? 36.358 -6.905 -13.255 1.00 49.16 197 VAL A C 1
ATOM 1586 O O . VAL A 1 197 ? 35.900 -7.744 -14.022 1.00 49.16 197 VAL A O 1
ATOM 1589 N N . GLU A 1 198 ? 35.969 -6.816 -11.984 1.00 51.88 198 GLU A N 1
ATOM 1590 C CA . GLU A 1 198 ? 34.987 -7.708 -11.357 1.00 51.88 198 GLU A CA 1
ATOM 1591 C C . GLU A 1 198 ? 33.622 -7.655 -12.064 1.00 51.88 198 GLU A C 1
ATOM 1593 O O . GLU A 1 198 ? 33.087 -8.689 -12.453 1.00 51.88 198 GLU A O 1
ATOM 1598 N N . ALA A 1 199 ? 33.099 -6.455 -12.344 1.00 48.28 199 ALA A N 1
ATOM 1599 C CA . ALA A 1 199 ? 31.832 -6.299 -13.061 1.00 48.28 199 ALA A CA 1
ATOM 1600 C C . ALA A 1 199 ? 31.867 -6.882 -14.489 1.00 48.28 199 ALA A C 1
ATOM 1602 O O . ALA A 1 199 ? 30.856 -7.394 -14.975 1.00 48.28 199 ALA A O 1
ATOM 1603 N N . LEU A 1 200 ? 33.022 -6.817 -15.158 1.00 49.16 200 LEU A N 1
ATOM 1604 C CA . LEU A 1 200 ? 33.218 -7.385 -16.494 1.00 49.16 200 LEU A CA 1
ATOM 1605 C C . LEU A 1 200 ? 33.310 -8.916 -16.462 1.00 49.16 200 LEU A C 1
ATOM 1607 O O . LEU A 1 200 ? 32.744 -9.566 -17.339 1.00 49.16 200 LEU A O 1
ATOM 1611 N N . ILE A 1 201 ? 33.957 -9.485 -15.441 1.00 56.41 201 ILE A N 1
ATOM 1612 C CA . ILE A 1 201 ? 34.019 -10.937 -15.226 1.00 56.41 201 ILE A CA 1
ATOM 1613 C C . ILE A 1 201 ? 32.618 -11.481 -14.919 1.00 56.41 201 ILE A C 1
ATOM 1615 O O . ILE A 1 201 ? 32.172 -12.408 -15.587 1.00 56.41 201 ILE A O 1
ATOM 1619 N N . CYS A 1 202 ? 31.859 -10.841 -14.023 1.00 51.03 202 CYS A N 1
ATOM 1620 C CA . CYS A 1 202 ? 30.493 -11.267 -13.701 1.00 51.03 202 CYS A CA 1
ATOM 1621 C C . CYS A 1 202 ? 29.545 -11.219 -14.912 1.00 51.03 202 CYS A C 1
ATOM 1623 O O . CYS A 1 202 ? 28.687 -12.087 -15.068 1.00 51.03 202 CYS A O 1
ATOM 1625 N N . ALA A 1 203 ? 29.688 -10.217 -15.787 1.00 48.69 203 ALA A N 1
ATOM 1626 C CA . ALA A 1 203 ? 28.907 -10.143 -17.021 1.00 48.69 203 ALA A CA 1
ATOM 1627 C C . ALA A 1 203 ? 29.301 -11.247 -18.018 1.00 48.69 203 ALA A C 1
ATOM 1629 O O . ALA A 1 203 ? 28.432 -11.834 -18.663 1.00 48.69 203 ALA A O 1
ATOM 1630 N N . GLN A 1 204 ? 30.597 -11.557 -18.119 1.00 46.66 204 GLN A N 1
ATOM 1631 C CA . GLN A 1 204 ? 31.102 -12.632 -18.970 1.00 46.66 204 GLN A CA 1
ATOM 1632 C C . GLN A 1 204 ? 30.639 -14.011 -18.479 1.00 46.66 204 GLN A C 1
ATOM 1634 O O . GLN A 1 204 ? 30.169 -14.814 -19.286 1.00 46.66 204 GLN A O 1
ATOM 1639 N N . ASP A 1 205 ? 30.717 -14.274 -17.178 1.00 47.31 205 ASP A N 1
ATOM 1640 C CA . ASP A 1 205 ? 30.319 -15.553 -16.584 1.00 47.31 205 ASP A CA 1
ATOM 1641 C C . ASP A 1 205 ? 28.814 -15.795 -16.704 1.00 47.31 205 ASP A C 1
ATOM 1643 O O . ASP A 1 205 ? 28.393 -16.904 -17.030 1.00 47.31 205 ASP A O 1
ATOM 1647 N N . TRP A 1 206 ? 27.996 -14.746 -16.585 1.00 44.25 206 TRP A N 1
ATOM 1648 C CA . TRP A 1 206 ? 26.568 -14.853 -16.875 1.00 44.25 206 TRP A CA 1
ATOM 1649 C C . TRP A 1 206 ? 26.317 -15.252 -18.332 1.00 44.25 206 TRP A C 1
ATOM 1651 O O . TRP A 1 206 ? 25.579 -16.197 -18.588 1.00 44.25 206 TRP A O 1
ATOM 1661 N N . THR A 1 207 ? 26.980 -14.621 -19.303 1.00 45.56 207 THR A N 1
ATOM 1662 C CA . THR A 1 207 ? 26.798 -14.994 -20.723 1.00 45.56 207 THR A CA 1
ATOM 1663 C C . THR A 1 207 ? 27.292 -16.402 -21.074 1.00 45.56 207 THR A C 1
ATOM 1665 O O . THR A 1 207 ? 26.938 -16.924 -22.129 1.00 45.56 207 THR A O 1
ATOM 1668 N N . ARG A 1 208 ? 28.103 -17.024 -20.209 1.00 48.56 208 ARG A N 1
ATOM 1669 C CA . ARG A 1 208 ? 28.607 -18.396 -20.369 1.00 48.56 208 ARG A CA 1
ATOM 1670 C C . ARG A 1 208 ? 27.807 -19.439 -19.590 1.00 48.56 208 ARG A C 1
ATOM 1672 O O . ARG A 1 208 ? 27.962 -20.627 -19.868 1.00 48.56 208 ARG A O 1
ATOM 1679 N N . SER A 1 209 ? 26.965 -19.016 -18.649 1.00 44.22 209 SER A N 1
ATOM 1680 C CA . SER A 1 209 ? 26.046 -19.904 -17.943 1.00 44.22 209 SER A CA 1
ATOM 1681 C C . SER A 1 209 ? 25.056 -20.495 -18.948 1.00 44.22 209 SER A C 1
ATOM 1683 O O . SER A 1 209 ? 24.290 -19.777 -19.587 1.00 44.22 209 SER A O 1
ATOM 1685 N N . SER A 1 210 ? 25.127 -21.808 -19.149 1.00 43.19 210 SER A N 1
ATOM 1686 C CA . SER A 1 210 ? 24.238 -22.538 -20.051 1.00 43.19 210 SER A CA 1
ATOM 1687 C C . SER A 1 210 ? 22.803 -22.486 -19.520 1.00 43.19 210 SER A C 1
ATOM 1689 O O . SER A 1 210 ? 22.593 -22.657 -18.322 1.00 43.19 210 SER A O 1
ATOM 1691 N N . ASN A 1 211 ? 21.825 -22.288 -20.410 1.00 49.72 211 ASN A N 1
ATOM 1692 C CA . ASN A 1 211 ? 20.395 -22.356 -20.102 1.00 49.72 211 ASN A CA 1
ATOM 1693 C C . ASN A 1 211 ? 20.057 -23.638 -19.324 1.00 49.72 211 ASN A C 1
ATOM 1695 O O . ASN A 1 211 ? 20.075 -24.724 -19.903 1.00 49.72 211 ASN A O 1
ATOM 1699 N N . CYS A 1 212 ? 19.689 -23.512 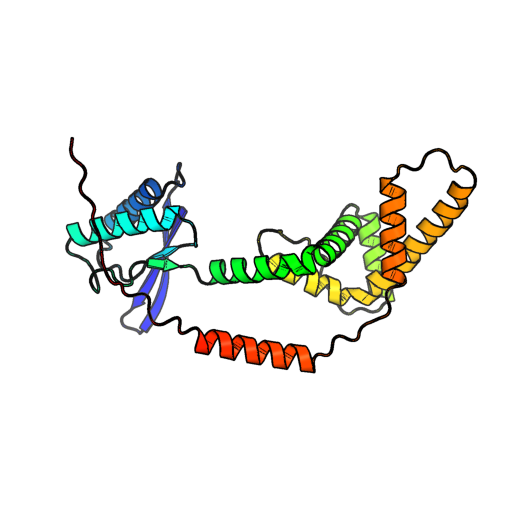-18.049 1.00 43.75 212 CYS A N 1
ATOM 1700 C CA . CYS A 1 212 ? 18.832 -24.510 -17.424 1.00 43.75 212 CYS A CA 1
ATOM 1701 C C . CYS A 1 212 ? 17.401 -24.194 -17.887 1.00 43.75 212 CYS A C 1
ATOM 1703 O O . CYS A 1 212 ? 16.954 -23.061 -17.678 1.00 43.75 212 CYS A O 1
ATOM 1705 N N . PRO A 1 213 ? 16.693 -25.105 -18.573 1.00 39.06 213 PRO A N 1
ATOM 1706 C CA . PRO A 1 213 ? 15.287 -24.893 -18.880 1.00 39.06 213 PRO A CA 1
ATOM 1707 C C . PRO A 1 213 ? 14.517 -24.813 -17.560 1.00 39.06 213 PRO A C 1
ATOM 1709 O O . PRO A 1 213 ? 14.645 -25.703 -16.724 1.00 39.06 213 PRO A O 1
ATOM 1712 N N . ILE A 1 214 ? 13.733 -23.754 -17.374 1.00 43.66 214 ILE A N 1
ATOM 1713 C CA . ILE A 1 214 ? 12.737 -23.689 -16.301 1.00 43.66 214 ILE A CA 1
ATOM 1714 C C . ILE A 1 214 ? 11.717 -24.793 -16.604 1.00 43.66 214 ILE A C 1
ATOM 1716 O O . ILE A 1 214 ? 11.038 -24.734 -17.633 1.00 43.66 214 ILE A O 1
ATOM 1720 N N . ASN A 1 215 ? 11.680 -25.835 -15.773 1.00 40.25 215 ASN A N 1
ATOM 1721 C CA . ASN A 1 215 ? 10.729 -26.930 -15.905 1.00 40.25 215 ASN A CA 1
ATOM 1722 C C . ASN A 1 215 ? 9.410 -26.504 -15.243 1.00 40.25 215 ASN A C 1
ATOM 1724 O O . ASN A 1 215 ? 9.234 -26.653 -14.040 1.00 40.25 215 ASN A O 1
ATOM 1728 N N . VAL A 1 216 ? 8.504 -25.934 -16.040 1.00 41.72 216 VAL A N 1
ATOM 1729 C CA . VAL A 1 216 ? 7.219 -25.376 -15.577 1.00 41.72 216 VAL A CA 1
ATOM 1730 C C . VAL A 1 216 ? 6.370 -26.420 -14.834 1.00 41.72 216 VAL A C 1
ATOM 1732 O O . VAL A 1 216 ? 5.623 -26.065 -13.926 1.00 41.72 216 VAL A O 1
ATOM 1735 N N . GLU A 1 217 ? 6.508 -27.704 -15.170 1.00 41.34 217 GLU A N 1
ATOM 1736 C CA . GLU A 1 217 ? 5.847 -28.806 -14.467 1.00 41.34 217 GLU A CA 1
ATOM 1737 C C . GLU A 1 217 ? 6.382 -29.031 -13.038 1.00 41.34 217 GLU A C 1
ATOM 1739 O O . GLU A 1 217 ? 5.586 -29.312 -12.144 1.00 41.34 217 GLU A O 1
ATOM 1744 N N . GLU A 1 218 ? 7.687 -28.858 -12.785 1.00 47.41 218 GLU A N 1
ATOM 1745 C CA . GLU A 1 218 ? 8.254 -28.953 -11.424 1.00 47.41 218 GLU A CA 1
ATOM 1746 C C . GLU A 1 218 ? 7.811 -27.765 -10.553 1.00 47.41 218 GLU A C 1
ATOM 1748 O O . GLU A 1 218 ? 7.458 -27.954 -9.387 1.00 47.41 218 GLU A O 1
ATOM 1753 N N . ASP A 1 219 ? 7.732 -26.564 -11.138 1.00 46.91 219 ASP A N 1
ATOM 1754 C CA . ASP A 1 219 ? 7.277 -25.349 -10.447 1.00 46.91 219 ASP A CA 1
ATOM 1755 C C . ASP A 1 219 ? 5.779 -25.409 -10.081 1.00 46.91 219 ASP A C 1
ATOM 1757 O O . ASP A 1 219 ? 5.359 -24.852 -9.065 1.00 46.91 219 ASP A O 1
ATOM 1761 N N . LEU A 1 220 ? 4.955 -26.093 -10.888 1.00 45.22 220 LEU A N 1
ATOM 1762 C CA . LEU A 1 220 ? 3.529 -26.307 -10.606 1.00 45.22 220 LEU A CA 1
ATOM 1763 C C . LEU A 1 220 ? 3.308 -27.338 -9.491 1.00 45.22 220 LEU A C 1
ATOM 1765 O O . LEU A 1 220 ? 2.458 -27.115 -8.627 1.00 45.22 220 LEU A O 1
ATOM 1769 N N . GLU A 1 221 ? 4.097 -28.416 -9.456 1.00 44.56 221 GLU A N 1
ATOM 1770 C CA . GLU A 1 221 ? 4.072 -29.383 -8.349 1.00 44.56 221 GLU A CA 1
ATOM 1771 C C . GLU A 1 221 ? 4.575 -28.771 -7.029 1.00 44.56 221 GLU A C 1
ATOM 1773 O O . GLU A 1 221 ? 4.074 -29.116 -5.954 1.00 44.56 221 GLU A O 1
ATOM 1778 N N . GLU A 1 222 ? 5.548 -27.852 -7.071 1.00 50.69 222 GLU A N 1
ATOM 1779 C CA . GLU A 1 222 ? 5.954 -27.077 -5.891 1.00 50.69 222 GLU A CA 1
ATOM 1780 C C . GLU A 1 222 ? 4.868 -26.096 -5.434 1.00 50.69 222 GLU A C 1
ATOM 1782 O O . GLU A 1 222 ? 4.684 -25.920 -4.226 1.00 50.69 222 GLU A O 1
ATOM 1787 N N . LEU A 1 223 ? 4.107 -25.506 -6.363 1.00 44.66 223 LEU A N 1
ATOM 1788 C CA . LEU A 1 223 ? 2.988 -24.616 -6.041 1.00 44.66 223 LEU A CA 1
ATOM 1789 C C . LEU A 1 223 ? 1.825 -25.366 -5.370 1.00 44.66 223 LEU A C 1
ATOM 1791 O O . LEU A 1 223 ? 1.289 -24.884 -4.371 1.00 44.66 223 LEU A O 1
ATOM 1795 N N . GLU A 1 224 ? 1.471 -26.557 -5.869 1.00 50.59 224 GLU A N 1
ATOM 1796 C CA . GLU A 1 224 ? 0.456 -27.424 -5.248 1.00 50.59 224 GLU A CA 1
ATOM 1797 C C . GLU A 1 224 ? 0.904 -27.907 -3.861 1.00 50.59 224 GLU A C 1
ATOM 1799 O O . GLU A 1 224 ? 0.121 -27.867 -2.908 1.00 50.59 224 GLU A O 1
ATOM 1804 N N . LYS A 1 225 ? 2.190 -28.255 -3.693 1.00 47.78 225 LYS A N 1
ATOM 1805 C CA . LYS A 1 225 ? 2.766 -28.553 -2.368 1.00 47.78 225 LYS A CA 1
ATOM 1806 C C . LYS A 1 225 ? 2.711 -27.345 -1.435 1.00 47.78 225 LYS A C 1
ATOM 1808 O O . LYS A 1 225 ? 2.480 -27.513 -0.240 1.00 47.78 225 LYS A O 1
ATOM 1813 N N . PHE A 1 226 ? 2.893 -26.128 -1.945 1.00 44.94 226 PHE A N 1
ATOM 1814 C CA . PHE A 1 226 ? 2.761 -24.905 -1.150 1.00 44.94 226 PHE A CA 1
ATOM 1815 C C . PHE A 1 226 ? 1.310 -24.644 -0.713 1.00 44.94 226 PHE A C 1
ATOM 1817 O O . PHE A 1 226 ? 1.086 -24.230 0.429 1.00 44.94 226 PHE A O 1
ATOM 1824 N N . GLU A 1 227 ? 0.321 -24.919 -1.571 1.00 46.56 227 GLU A N 1
ATOM 1825 C CA . GLU A 1 227 ? -1.103 -24.864 -1.208 1.00 46.56 227 GLU A CA 1
ATOM 1826 C C . GLU A 1 227 ? -1.475 -25.937 -0.169 1.00 46.56 227 GLU A C 1
ATOM 1828 O O . GLU A 1 227 ? -2.159 -25.623 0.810 1.00 46.56 227 GLU A O 1
ATOM 1833 N N . GLU A 1 228 ? -0.963 -27.166 -0.292 1.00 45.72 228 GLU A N 1
ATOM 1834 C CA . GLU A 1 228 ? -1.130 -28.220 0.724 1.00 45.72 228 GLU A CA 1
ATOM 1835 C C . GLU A 1 228 ? -0.450 -27.870 2.059 1.00 45.72 228 GLU A C 1
ATOM 1837 O O . GLU A 1 228 ? -0.992 -28.151 3.133 1.00 45.72 228 GLU A O 1
ATOM 1842 N N . VAL A 1 229 ? 0.713 -27.209 2.032 1.00 44.66 229 VAL A N 1
ATOM 1843 C CA . VAL A 1 229 ? 1.384 -26.700 3.241 1.00 44.66 229 VAL A CA 1
ATOM 1844 C C . VAL A 1 229 ? 0.556 -25.587 3.891 1.00 44.66 229 VAL A C 1
ATOM 1846 O O . VAL A 1 229 ? 0.351 -25.605 5.102 1.00 44.66 229 VAL A O 1
ATOM 1849 N N . LEU A 1 230 ? -0.011 -24.658 3.121 1.00 42.31 230 LEU A N 1
ATOM 1850 C CA . LEU A 1 230 ? -0.909 -23.623 3.655 1.00 42.31 230 LEU A CA 1
ATOM 1851 C C . LEU A 1 230 ? -2.186 -24.210 4.280 1.00 42.31 230 LEU A C 1
ATOM 1853 O O . LEU A 1 230 ? -2.661 -23.696 5.296 1.00 42.31 230 LEU A O 1
ATOM 1857 N N . LEU A 1 231 ? -2.714 -25.297 3.712 1.00 43.75 231 LEU A N 1
ATOM 1858 C CA . LEU A 1 231 ? -3.872 -26.023 4.242 1.00 43.75 231 LEU A CA 1
ATOM 1859 C C . LEU A 1 231 ? -3.526 -26.874 5.480 1.00 43.75 231 LEU A C 1
ATOM 1861 O O . LEU A 1 231 ? -4.345 -26.974 6.395 1.00 43.75 231 LEU A O 1
ATOM 1865 N N . SER A 1 232 ? -2.319 -27.445 5.552 1.00 36.25 232 SER A N 1
ATOM 1866 C CA . SER A 1 232 ? -1.863 -28.303 6.664 1.00 36.25 232 SER A CA 1
ATOM 1867 C C . SER A 1 232 ? -1.272 -27.543 7.857 1.00 36.25 232 SER A C 1
ATOM 1869 O O . SER A 1 232 ? -1.324 -28.046 8.979 1.00 36.25 232 SER A O 1
ATOM 1871 N N . VAL A 1 233 ? -0.784 -26.310 7.666 1.00 40.88 233 VAL A N 1
ATOM 1872 C CA . VAL A 1 233 ? -0.268 -25.441 8.748 1.00 40.88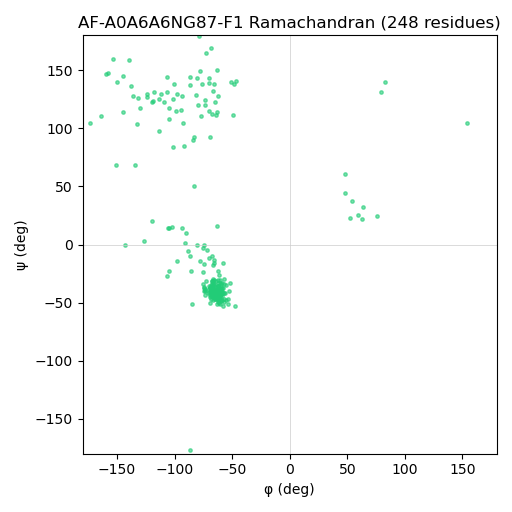 233 VAL A CA 1
ATOM 1873 C C . VAL A 1 233 ? -1.393 -24.841 9.605 1.00 40.88 233 VAL A C 1
ATOM 1875 O O . VAL A 1 233 ? -1.115 -24.159 10.587 1.00 40.88 233 VAL A O 1
ATOM 1878 N N . GLY A 1 234 ? -2.666 -25.139 9.307 1.00 36.56 234 GLY A N 1
ATOM 1879 C CA . GLY A 1 234 ? -3.765 -24.984 10.261 1.00 36.56 234 GLY A CA 1
ATOM 1880 C C . GLY A 1 234 ? -3.773 -23.627 10.964 1.00 36.56 234 GLY A C 1
ATOM 1881 O O . GLY A 1 234 ? -3.713 -23.565 12.190 1.00 36.56 234 GLY A O 1
ATOM 1882 N N . LEU A 1 235 ? -3.902 -22.526 10.212 1.00 35.31 235 LEU A N 1
ATOM 1883 C CA . LEU A 1 235 ? -4.083 -21.172 10.772 1.00 35.31 235 LEU A CA 1
ATOM 1884 C C . LEU A 1 235 ? -5.396 -20.994 11.574 1.00 35.31 235 LEU A C 1
ATOM 1886 O O . LEU A 1 235 ? -5.794 -19.882 11.914 1.00 35.31 235 LEU A O 1
ATOM 1890 N N . THR A 1 236 ? -6.044 -22.092 11.949 1.00 40.31 236 THR A N 1
ATOM 1891 C CA . THR A 1 236 ? -7.014 -22.197 13.031 1.00 40.31 236 THR A CA 1
ATOM 1892 C C . THR A 1 236 ? -6.352 -22.825 14.260 1.00 40.31 236 THR A C 1
ATOM 1894 O O . THR A 1 236 ? -6.471 -24.029 14.457 1.00 40.31 236 THR A O 1
ATOM 1897 N N . GLN A 1 237 ? -5.667 -22.015 15.074 1.00 41.16 237 GLN A N 1
ATOM 1898 C CA . GLN A 1 237 ? -5.613 -22.069 16.551 1.00 41.16 237 GLN A CA 1
ATOM 1899 C C . GLN A 1 237 ? -4.310 -21.454 17.077 1.00 41.16 237 GLN A C 1
ATOM 1901 O O . GLN A 1 237 ? -3.275 -22.103 17.113 1.00 41.16 237 GLN A O 1
ATOM 1906 N N . LEU A 1 238 ? -4.401 -20.237 17.616 1.00 30.98 238 LEU A N 1
ATOM 1907 C CA . LEU A 1 238 ? -3.599 -19.835 18.776 1.00 30.98 238 LEU A CA 1
ATOM 1908 C C . LEU A 1 238 ? -4.519 -19.108 19.768 1.00 30.98 238 LEU A C 1
ATOM 1910 O O . LEU A 1 238 ? -4.455 -17.897 19.963 1.00 30.98 238 LEU A O 1
ATOM 1914 N N . GLY A 1 239 ? -5.430 -19.893 20.352 1.00 28.36 239 GLY A N 1
ATOM 1915 C CA . GLY A 1 239 ? -5.998 -19.652 21.679 1.00 28.36 239 GLY A CA 1
ATOM 1916 C C . GLY A 1 239 ? -5.082 -20.284 22.735 1.00 28.36 239 GLY A C 1
ATOM 1917 O O . GLY A 1 239 ? -4.436 -21.292 22.467 1.00 28.36 239 GLY A O 1
ATOM 1918 N N . GLY A 1 240 ? -4.961 -19.629 23.890 1.00 32.03 240 GLY A N 1
ATOM 1919 C CA . GLY A 1 240 ? -3.830 -19.783 24.806 1.00 32.03 240 GLY A CA 1
ATOM 1920 C C . GLY A 1 240 ? -3.801 -21.010 25.722 1.00 32.03 240 GLY A C 1
ATOM 1921 O O . GLY A 1 240 ? -4.711 -21.830 25.746 1.00 32.03 240 GLY A O 1
ATOM 1922 N N . SER A 1 241 ? -2.724 -21.074 26.512 1.00 25.30 241 SER A N 1
ATOM 1923 C CA . SER A 1 241 ? -2.523 -21.804 27.783 1.00 25.30 241 SER A CA 1
ATOM 1924 C C . SER A 1 241 ? -1.143 -21.357 28.311 1.00 25.30 241 SER A C 1
ATOM 1926 O O . SER A 1 241 ? -0.159 -21.490 27.597 1.00 25.30 241 SER A O 1
ATOM 1928 N N . SER A 1 242 ? -1.052 -20.492 29.331 1.00 27.22 242 SER A N 1
ATOM 1929 C CA . SER A 1 242 ? -1.002 -20.757 30.788 1.00 27.22 242 SER A CA 1
ATOM 1930 C C . SER A 1 242 ? 0.393 -21.122 31.338 1.00 27.22 242 SER A C 1
ATOM 1932 O O . SER A 1 242 ? 1.069 -21.964 30.761 1.00 27.22 242 SER A O 1
ATOM 1934 N N . CYS A 1 243 ? 0.703 -20.570 32.529 1.00 23.08 243 CYS A N 1
ATOM 1935 C CA . CYS A 1 243 ? 1.855 -20.810 33.431 1.00 23.08 243 CYS A CA 1
ATOM 1936 C C . CYS A 1 243 ? 3.190 -20.119 33.045 1.00 23.08 243 CYS A C 1
ATOM 1938 O O . CYS A 1 243 ? 3.601 -20.180 31.899 1.00 23.08 243 CYS A O 1
ATOM 1940 N N . SER A 1 244 ? 3.935 -19.414 33.912 1.00 25.38 244 SER A N 1
ATOM 1941 C CA . SER A 1 244 ? 3.960 -19.336 35.384 1.00 25.38 244 SER A CA 1
ATOM 1942 C C . SER A 1 244 ? 4.590 -18.010 35.844 1.00 25.38 244 SER A C 1
ATOM 1944 O O . SER A 1 244 ? 5.520 -17.507 35.216 1.00 25.38 244 SER A O 1
ATOM 1946 N N . THR A 1 245 ? 4.138 -17.479 36.979 1.00 33.56 245 THR A N 1
ATOM 1947 C CA . THR A 1 245 ? 4.862 -16.485 37.789 1.00 33.56 245 THR A CA 1
ATOM 1948 C C . THR A 1 245 ? 6.177 -17.057 38.334 1.00 33.56 245 THR A C 1
ATOM 1950 O O . THR A 1 245 ? 6.243 -18.238 38.677 1.00 33.56 245 THR A O 1
ATOM 1953 N N . PRO A 1 246 ? 7.187 -16.196 38.535 1.00 29.38 246 PRO A N 1
ATOM 1954 C CA . PRO A 1 246 ? 7.888 -16.208 39.813 1.00 29.38 246 PRO A CA 1
ATOM 1955 C C . PRO A 1 246 ? 7.862 -14.826 40.468 1.00 29.38 246 PRO A C 1
ATOM 1957 O O . PRO A 1 246 ? 8.253 -13.812 39.895 1.00 29.38 246 PRO A O 1
ATOM 1960 N N . THR A 1 247 ? 7.404 -14.828 41.713 1.00 31.95 247 THR A N 1
ATOM 1961 C CA . THR A 1 247 ? 7.703 -13.837 42.745 1.00 31.95 247 THR A CA 1
ATOM 1962 C C . THR A 1 247 ? 9.206 -13.613 42.890 1.00 31.95 247 THR A C 1
ATOM 1964 O O . THR A 1 247 ? 9.958 -14.583 42.969 1.00 31.95 247 THR A O 1
ATOM 1967 N N . LEU A 1 248 ? 9.616 -12.360 43.082 1.00 28.56 248 LEU A N 1
ATOM 1968 C CA . LEU A 1 248 ? 10.791 -12.029 43.884 1.00 28.56 248 LEU A CA 1
ATOM 1969 C C . LEU A 1 248 ? 10.539 -10.717 44.636 1.00 28.56 248 LEU A C 1
ATOM 1971 O O . LEU A 1 248 ? 10.384 -9.656 44.036 1.00 28.56 248 LEU A O 1
ATOM 1975 N N . ASN A 1 249 ? 10.472 -10.863 45.962 1.00 28.84 249 ASN A N 1
ATOM 1976 C CA . ASN A 1 249 ? 10.756 -9.839 46.970 1.00 28.84 249 ASN A CA 1
ATOM 1977 C C . ASN A 1 249 ? 12.083 -9.149 46.592 1.00 28.84 249 ASN A C 1
ATOM 1979 O O . ASN A 1 249 ? 12.985 -9.822 46.095 1.00 28.84 249 ASN A O 1
ATOM 1983 N N . SER A 1 250 ? 12.262 -7.842 46.739 1.00 40.78 250 SER A N 1
ATOM 1984 C CA . SER A 1 250 ? 12.133 -7.012 47.946 1.00 40.78 250 SER A CA 1
ATOM 1985 C C . SER A 1 250 ? 12.099 -5.534 47.571 1.00 40.78 250 SER A C 1
ATOM 1987 O O . SER A 1 250 ? 12.816 -5.195 46.601 1.00 40.78 250 SER A O 1
#

pLDDT: mean 74.26, std 22.45, range [23.08, 98.0]

Organism: Hevea brasiliensis (NCBI:txid3981)